Protein 5CO4 (pdb70)

Secondary structure (DSSP, 8-state):
-----EEEEES---HHHHHHHHHHHHHHT--EEEESSPSS-TT-HHHHHHTTT-GGG--EEEESSHHHHHHTS-TT--EEEE-TT-SEEGGG----TT-EEEE--TTT-S-HHHHHHS-EEE----SS-S---HHHHHHHHHHHHHHHHT--/---HHHHHTS-S---EEEEES---HHHHHHHHHHHHHHT--EEEESPPSS-TT-GGGS-TT---GGG--EEEES-HHHHHHHSPTT--EEEE-TT-SEEGGG----TT-EEEE--TTT-S-HHHHHHS-EEE----SS-S---HHHHHHHHHHHHHHHHH-

Solvent-accessible surface area: 14517 Å² total; per-residue (Å²): 159,116,137,171,110,84,60,126,160,62,49,119,60,56,0,26,0,0,1,18,29,0,58,74,18,82,11,0,1,31,0,0,23,1,0,0,0,10,34,6,0,0,9,0,0,87,90,28,52,27,141,75,97,18,105,122,7,123,44,112,91,31,95,8,52,104,77,15,61,61,91,76,26,116,43,31,56,37,1,32,145,68,36,81,244,84,36,67,6,19,0,16,19,30,176,14,99,35,16,0,19,99,14,74,15,146,69,30,4,14,0,0,4,10,4,52,87,127,29,8,33,117,129,8,16,89,154,30,76,21,6,66,13,29,22,85,15,84,11,142,41,12,13,12,1,1,15,0,0,5,0,0,2,8,0,35,56,45,35,88,93,93,136,45,79,0,20,0,0,0,22,53,0,51,78,20,80,9,0,0,23,0,0,10,1,0,1,0,7,41,4,0,0,6,0,0,87,91,28,53,24,136,63,92,18,106,133,6,143,63,16,0,80,81,2,45,110,95,18,66,61,87,78,16,114,44,35,67,38,1,35,154,58,32,76,242,80,35,85,7,17,0,15,18,38,160,14,156,32,28,0,36,120,10,145,11,152,100,26,4,12,0,0,4,11,8,50,83,198,31,10,41,104,135,10,24,91,150,27,83,21,7,64,13,21,23,91,13,89,8,72,35,17,11,15,4,1,16,0,0,4,0,0,2,8,0,28,35,38,45,55,70,138

Radius of gyration: 18.96 Å; Cα contacts (8 Å, |Δi|>4): 633; chains: 2; bounding box: 45×45×56 Å

Organism: Thermus thermophilus (strain ATCC BAA-163 / DSM 7039 / HB27) (NCBI:txid262724)

Sequence (313 aa):
HHHHLEVLFQGPHMLHLVLYQPEIPQNAGNVARTAAALGWPLHLIRPLGFLLSSPKLKRAGLDYWPHVDLRLHDSFAAFLEALPRGARVFAFSARGEASLYEARFREGDYLLFGPESRGLPEEVLARFPTLKIPMPGPVRSLNLAVAVGVAAYEAYRQLTGGPHMLHLVLYQPEIPQNAGNVARTAAALGWPLHLIRPLGFLLSSPKLKRAGLDYWPHVDLRLHDSFAAFLEALPRGARVFAFSARGEASLYEARFREGDYLLFGPESRGLPEEVLARFPTLKIPMPGPVRSLNLAVAVGVAAYEAYRQLTGR

Foldseek 3Di:
DDDPVVVVPDDDFEEEEEEEQAADLLLVLLQLQLCL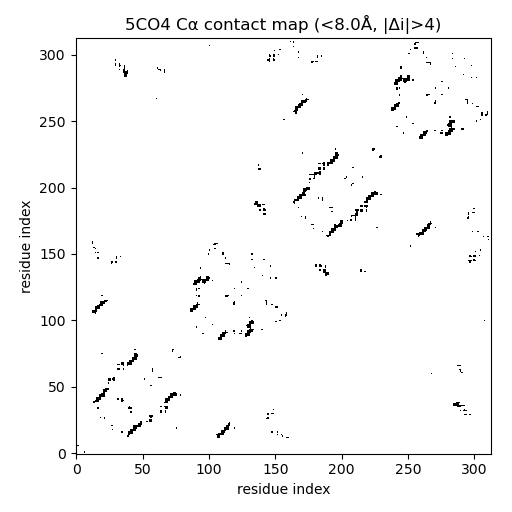VVLYAYEYADPHNDDPPDPNNADVVDDRVVSHNYHYHDHPVRVVVPDDPPAAEEFEAQPADEALLVDQDGGHHYYYWYYPPPIDDPVVRVVHHYHHHDDPDPDRDDRNSVVSNVNRVSNVVNVVD/DLFEEEEEEEQAADLLLQLLLQLLCLVSLYAYEYEDDHNDDPPDPSNDVSVPPRNVSHNYHYAPHPVRVVVVAPVPEAEEFEDQPADEELLVDQDDGHHYYYWYYPPPIDDPVVPVPHHYYYHDDPDDDSDDDNNVVSNVSVVSNVCNVVVD

CATH classification: 3.40.1280.10

Structure (mmCIF, N/CA/C/O backbone):
data_5CO4
#
_entry.id   5CO4
#
_cell.length_a   95.296
_cell.length_b   95.296
_cell.length_c   61.599
_cell.angle_alpha   90.00
_cell.angle_beta   90.00
_cell.angle_gamma   120.00
#
_symmetry.space_group_name_H-M   'P 62'
#
loop_
_entity.id
_entity.type
_entity.pdbx_description
1 polymer "Putative tRNA (cytidine(34)-2'-O)-methyltransferase"
2 non-polymer "5'-DEOXY-5'-METHYLTHIOADENOSINE"
3 non-polymer GLYCEROL
4 water water
#
loop_
_atom_site.group_PDB
_atom_site.id
_atom_site.type_symbol
_atom_site.label_atom_id
_atom_site.label_alt_id
_atom_site.label_comp_id
_atom_site.label_asym_id
_atom_site.label_entity_id
_atom_site.label_seq_id
_atom_site.pdbx_PDB_ins_code
_atom_site.Cartn_x
_atom_site.Cartn_y
_atom_site.Cartn_z
_atom_site.occupancy
_atom_site.B_iso_or_equiv
_atom_site.auth_seq_id
_atom_site.auth_comp_id
_atom_site.auth_asym_id
_atom_site.auth_atom_id
_atom_site.pdbx_PDB_model_num
ATOM 1 N N . HIS A 1 17 ? 32.592 4.337 -31.704 1.00 44.98 -12 HIS B N 1
ATOM 2 C CA . HIS A 1 17 ? 33.932 4.809 -31.376 1.00 46.54 -12 HIS B CA 1
ATOM 3 C C . HIS A 1 17 ? 34.668 5.283 -32.625 1.00 45.62 -12 HIS B C 1
ATOM 4 O O . HIS A 1 17 ? 34.538 4.692 -33.700 1.00 47.04 -12 HIS B O 1
ATOM 6 N N . HIS A 1 18 ? 35.436 6.361 -32.475 1.00 46.44 -11 HIS B N 1
ATOM 7 C CA . HIS A 1 18 ? 36.215 6.922 -33.575 1.00 42.30 -11 HIS B CA 1
ATOM 8 C C . HIS A 1 18 ? 37.509 6.151 -33.795 1.00 33.98 -11 HIS B C 1
ATOM 9 O O . HIS A 1 18 ? 38.029 5.508 -32.874 1.00 34.75 -11 HIS B O 1
ATOM 16 N N . HIS A 1 19 ? 38.027 6.234 -35.016 1.00 31.03 -10 HIS B N 1
ATOM 17 C CA . HIS A 1 19 ? 39.329 5.673 -35.354 1.00 31.12 -10 HIS B CA 1
ATOM 18 C C . HIS A 1 19 ? 40.414 6.345 -34.527 1.00 27.42 -10 HIS B C 1
ATOM 19 O O . HIS A 1 19 ? 40.259 7.502 -34.139 1.00 27.15 -10 HIS B O 1
ATOM 26 N N . HIS A 1 20 ? 41.505 5.625 -34.271 1.00 26.79 -9 HIS B N 1
ATOM 27 C CA . HIS A 1 20 ? 42.552 6.112 -33.377 1.00 21.58 -9 HIS B CA 1
ATOM 28 C C . HIS A 1 20 ? 43.148 7.422 -33.882 1.00 21.85 -9 HIS B C 1
ATOM 29 O O . HIS A 1 20 ? 43.381 8.336 -33.104 1.00 20.77 -9 HIS B O 1
ATOM 36 N N . LEU A 1 21 ? 43.396 7.516 -35.180 1.00 21.03 -8 LEU B N 1
ATOM 37 C CA . LEU A 1 21 ? 43.986 8.738 -35.724 1.00 22.22 -8 LEU B CA 1
ATOM 38 C C . LEU A 1 21 ? 43.001 9.914 -35.688 1.00 22.64 -8 LEU B C 1
ATOM 39 O O . LEU A 1 21 ? 43.407 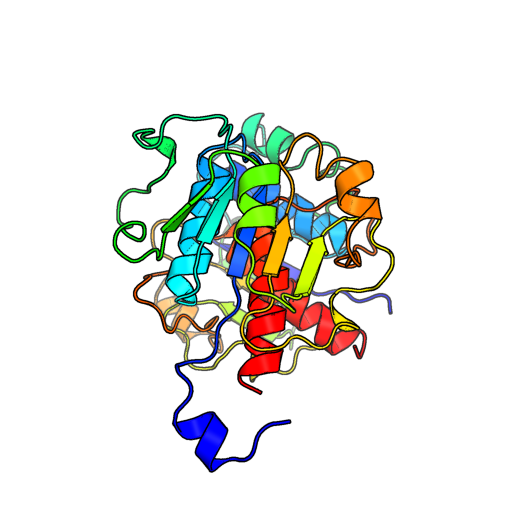11.067 -35.586 1.00 23.50 -8 LEU B O 1
ATOM 44 N N . GLU A 1 22 ? 41.706 9.628 -35.781 1.00 23.16 -7 GLU B N 1
ATOM 45 C CA . GLU A 1 22 ? 40.692 10.674 -35.645 1.00 25.26 -7 GLU B CA 1
ATOM 46 C C . GLU A 1 22 ? 40.670 11.221 -34.220 1.00 25.34 -7 GLU B C 1
ATOM 47 O O . GLU A 1 22 ? 40.585 12.437 -34.002 1.00 26.47 -7 GLU B O 1
ATOM 53 N N . VAL A 1 23 ? 40.743 10.316 -33.251 1.00 20.62 -6 VAL B N 1
ATOM 54 C CA . VAL A 1 23 ? 40.820 10.697 -31.846 1.00 20.75 -6 VAL B CA 1
ATOM 55 C C . VAL A 1 23 ? 42.041 11.572 -31.579 1.00 22.08 -6 VAL B C 1
ATOM 56 O O . VAL A 1 23 ? 41.970 12.562 -30.834 1.00 23.23 -6 VAL B O 1
ATOM 60 N N . LEU A 1 24 ? 43.159 11.206 -32.196 1.00 19.97 -5 LEU B N 1
ATOM 61 C CA . LEU A 1 24 ? 44.402 11.946 -32.026 1.00 19.45 -5 LEU B CA 1
ATOM 62 C C . LEU A 1 24 ? 44.234 13.419 -32.389 1.00 23.89 -5 LEU B C 1
ATOM 63 O O . LEU A 1 24 ? 44.739 14.293 -31.681 1.00 21.83 -5 LEU B O 1
ATOM 68 N N . PHE A 1 25 ? 43.512 13.692 -33.474 1.00 20.46 -4 PHE B N 1
ATOM 69 C CA . PHE A 1 25 ? 43.359 15.055 -33.984 1.00 24.31 -4 PHE B CA 1
ATOM 70 C C . PHE A 1 25 ? 42.178 15.777 -33.336 1.00 27.63 -4 PHE B C 1
ATOM 71 O O . PHE A 1 25 ? 41.863 16.916 -33.690 1.00 29.74 -4 PHE B O 1
ATOM 79 N N . GLN A 1 26 ? 41.522 15.104 -32.397 1.00 23.93 -3 GLN B N 1
ATOM 80 C CA . GLN A 1 26 ? 40.517 15.734 -31.557 1.00 30.36 -3 GLN B CA 1
ATOM 81 C C . GLN A 1 26 ? 41.265 16.353 -30.379 1.00 33.20 -3 GLN B C 1
ATOM 82 O O . GLN A 1 26 ? 42.408 15.981 -30.107 1.00 35.50 -3 GLN B O 1
ATOM 88 N N . GLY A 1 27 ? 40.649 17.289 -29.673 1.00 38.67 -2 GLY B N 1
ATOM 89 C CA . GLY A 1 27 ? 41.377 17.966 -28.614 1.00 36.70 -2 GLY B CA 1
ATOM 90 C C . GLY A 1 27 ? 41.567 17.122 -27.375 1.00 38.83 -2 GLY B C 1
ATOM 91 O O . GLY A 1 27 ? 41.263 15.920 -27.384 1.00 32.75 -2 GLY B O 1
ATOM 92 N N . PRO A 1 28 ? 42.052 17.751 -26.288 1.00 40.80 -1 PRO B N 1
ATOM 93 C CA . PRO A 1 28 ? 41.972 17.009 -25.037 1.00 39.53 -1 PRO B CA 1
ATOM 94 C C . PRO A 1 28 ? 40.503 16.769 -24.818 1.00 38.27 -1 PRO B C 1
ATOM 95 O O . PRO A 1 28 ? 39.673 17.584 -25.232 1.00 40.53 -1 PRO B O 1
ATOM 99 N N . HIS A 1 29 ? 40.168 15.641 -24.234 1.00 39.30 0 HIS B N 1
ATOM 100 C CA . HIS A 1 29 ? 38.784 15.260 -24.250 1.00 41.07 0 HIS B CA 1
ATOM 101 C C . HIS A 1 29 ? 38.049 15.795 -23.008 1.00 35.03 0 HIS B C 1
ATOM 102 O O . HIS A 1 29 ? 38.618 15.911 -21.925 1.00 38.61 0 HIS B O 1
ATOM 109 N N . MET A 1 30 ? 36.792 16.178 -23.207 1.00 34.70 1 MET B N 1
ATOM 110 C CA . MET A 1 30 ? 36.172 17.234 -22.410 1.00 27.00 1 MET B CA 1
ATOM 111 C C . MET A 1 30 ? 34.652 17.128 -22.420 1.00 26.39 1 MET B C 1
ATOM 112 O O . MET A 1 30 ? 34.077 16.699 -23.418 1.00 26.04 1 MET B O 1
ATOM 117 N N . LEU A 1 31 ? 34.020 17.467 -21.291 1.00 19.88 2 LEU B N 1
ATOM 118 C CA . LEU A 1 31 ? 32.569 17.596 -21.188 1.00 20.48 2 LEU B CA 1
ATOM 119 C C . LEU A 1 31 ? 32.239 19.008 -20.732 1.00 16.46 2 LEU B C 1
ATOM 120 O O . LEU A 1 31 ? 33.102 19.713 -20.226 1.00 18.64 2 LEU B O 1
ATOM 125 N N . HIS A 1 32 ? 30.990 19.403 -20.931 1.00 19.55 3 HIS B N 1
ATOM 126 C CA . HIS A 1 32 ? 30.514 20.715 -20.512 1.00 19.78 3 HIS B CA 1
ATOM 127 C C . HIS A 1 32 ? 29.789 20.618 -19.185 1.00 14.85 3 HIS B C 1
ATOM 128 O O . HIS A 1 32 ? 28.887 19.792 -19.030 1.00 17.28 3 HIS B O 1
ATOM 135 N N . LEU A 1 33 ? 30.165 21.476 -18.241 1.00 15.24 4 LEU B N 1
ATOM 136 C CA . LEU A 1 33 ? 29.483 21.546 -16.947 1.00 15.24 4 LEU B CA 1
ATOM 137 C C . LEU A 1 33 ? 28.553 22.749 -16.945 1.00 17.60 4 LEU B C 1
ATOM 138 O O . LEU A 1 33 ? 28.997 23.861 -17.206 1.00 19.61 4 LEU B O 1
ATOM 143 N N . VAL A 1 34 ? 27.283 22.516 -16.655 1.00 14.79 5 VAL B N 1
ATOM 144 C CA . VAL A 1 34 ? 26.265 23.569 -16.759 1.00 15.04 5 VAL B CA 1
ATOM 145 C C . VAL A 1 34 ? 25.475 23.770 -15.474 1.00 15.83 5 VAL B C 1
ATOM 146 O O . VAL A 1 34 ? 24.813 22.850 -14.961 1.00 15.08 5 VAL B O 1
ATOM 150 N N . LEU A 1 35 ? 25.541 24.989 -14.944 1.00 16.88 6 LEU B N 1
ATOM 151 C CA . LEU A 1 35 ? 24.728 25.356 -13.800 1.00 16.48 6 LEU B CA 1
ATOM 152 C C . LEU A 1 35 ? 23.510 26.152 -14.238 1.00 17.41 6 LEU B C 1
ATOM 153 O O . LEU A 1 35 ? 23.634 27.243 -14.802 1.00 17.69 6 LEU B O 1
ATOM 158 N N . TYR A 1 36 ? 22.344 25.597 -13.945 1.00 15.82 7 TYR B N 1
ATOM 159 C CA . TYR A 1 36 ? 21.061 26.262 -14.169 1.00 18.43 7 TYR B CA 1
ATOM 160 C C . TYR A 1 36 ? 20.743 27.178 -12.993 1.00 17.80 7 TYR B C 1
ATOM 161 O O . TYR A 1 36 ? 20.464 26.699 -11.900 1.00 18.49 7 TYR B O 1
ATOM 170 N N . GLN A 1 37 ? 20.782 28.486 -13.239 1.00 19.53 8 GLN B N 1
ATOM 171 C CA . GLN A 1 37 ? 20.394 29.518 -12.267 1.00 18.25 8 GLN B CA 1
ATOM 172 C C . GLN A 1 37 ? 20.993 29.333 -10.880 1.00 17.92 8 GLN B C 1
ATOM 173 O O . GLN A 1 37 ? 20.251 29.335 -9.892 1.00 18.99 8 GLN B O 1
ATOM 179 N N . PRO A 1 38 ? 22.330 29.185 -10.794 1.00 17.22 9 PRO B N 1
ATOM 180 C CA . PRO A 1 38 ? 22.908 29.051 -9.447 1.00 16.77 9 PRO B CA 1
ATOM 181 C C . PRO A 1 38 ? 22.613 30.265 -8.569 1.00 18.97 9 PRO B C 1
ATOM 182 O O . PRO A 1 38 ? 22.641 31.399 -9.067 1.00 18.04 9 PRO B O 1
ATOM 186 N N . GLU A 1 39 ? 22.342 30.025 -7.286 1.00 20.20 10 GLU B N 1
ATOM 187 C CA . GLU A 1 39 ? 21.931 31.089 -6.366 1.00 21.90 10 GLU B CA 1
ATOM 188 C C . GLU A 1 39 ? 23.026 31.529 -5.410 1.00 22.74 10 GLU B C 1
ATOM 189 O O . GLU A 1 39 ? 23.105 32.710 -5.049 1.00 20.83 10 GLU B O 1
ATOM 195 N N . ILE A 1 40 ? 23.860 30.584 -4.989 1.00 18.14 11 ILE B N 1
ATOM 196 C CA . ILE A 1 40 ? 24.845 30.850 -3.944 1.00 18.95 11 ILE B CA 1
ATOM 197 C C . ILE A 1 40 ? 26.235 30.996 -4.552 1.00 19.88 11 ILE B C 1
ATOM 198 O O . ILE A 1 40 ? 26.710 30.073 -5.214 1.00 18.07 11 ILE B O 1
ATOM 203 N N . PRO A 1 41 ? 26.887 32.161 -4.358 1.00 18.17 12 PRO B N 1
ATOM 204 C CA . PRO A 1 41 ? 28.184 32.365 -5.014 1.00 18.68 12 PRO B CA 1
ATOM 205 C C . PRO A 1 41 ? 29.240 31.329 -4.614 1.00 20.02 12 PRO B C 1
ATOM 206 O O . PRO A 1 41 ? 29.970 30.865 -5.492 1.00 18.66 12 PRO B O 1
ATOM 210 N N . GLN A 1 42 ? 29.299 30.937 -3.343 1.00 20.40 13 GLN B N 1
ATOM 211 C CA . GLN A 1 42 ? 30.283 29.933 -2.940 1.00 19.67 13 GLN B CA 1
ATOM 212 C C . GLN A 1 42 ? 30.097 28.619 -3.698 1.00 17.58 13 GLN B C 1
ATOM 213 O O . GLN A 1 42 ? 31.082 27.941 -4.007 1.00 20.87 13 GLN B O 1
ATOM 219 N N . ASN A 1 43 ? 28.852 28.256 -3.998 1.00 18.84 14 ASN B N 1
ATOM 220 C CA . ASN A 1 43 ? 28.618 27.047 -4.795 1.00 18.82 14 ASN B CA 1
ATOM 221 C C . ASN A 1 43 ? 29.173 27.207 -6.212 1.00 19.84 14 ASN B C 1
ATOM 222 O O . ASN A 1 43 ? 29.871 26.337 -6.709 1.00 18.50 14 ASN B O 1
ATOM 227 N N . ALA A 1 44 ? 28.859 28.320 -6.864 1.00 18.64 15 ALA B N 1
ATOM 228 C CA . ALA A 1 44 ? 29.370 28.558 -8.208 1.00 18.12 15 ALA B CA 1
ATOM 229 C C . ALA A 1 44 ? 30.895 28.585 -8.223 1.00 17.13 15 ALA B C 1
ATOM 230 O O . ALA A 1 44 ? 31.524 28.029 -9.121 1.00 16.20 15 ALA B O 1
ATOM 232 N N . GLY A 1 45 ? 31.499 29.217 -7.222 1.00 16.25 16 GLY B N 1
ATOM 233 C CA . GLY A 1 45 ? 32.948 29.259 -7.145 1.00 19.29 16 GLY B CA 1
ATOM 234 C C . GLY A 1 45 ? 33.543 27.867 -6.973 1.00 16.79 16 GLY B C 1
ATOM 235 O O . GLY A 1 45 ? 34.539 27.522 -7.609 1.00 16.40 16 GLY B O 1
ATOM 236 N N . ASN A 1 46 ? 32.930 27.062 -6.111 1.00 15.96 17 ASN B N 1
ATOM 237 C CA . ASN A 1 46 ? 33.433 25.711 -5.891 1.00 15.73 17 ASN B CA 1
ATOM 238 C C . ASN A 1 46 ? 33.215 24.820 -7.107 1.00 18.91 17 ASN B C 1
ATOM 239 O O . ASN A 1 46 ? 33.939 23.846 -7.297 1.00 17.52 17 ASN B O 1
ATOM 244 N N . VAL A 1 47 ? 32.241 25.165 -7.951 1.00 14.32 18 VAL B N 1
ATOM 245 C CA . VAL A 1 47 ? 32.088 24.466 -9.220 1.00 14.76 18 VAL B CA 1
ATOM 246 C C . VAL A 1 47 ? 33.129 24.955 -10.229 1.00 16.19 18 VAL B C 1
ATOM 247 O O . VAL A 1 47 ? 33.742 24.155 -10.933 1.00 14.75 18 VAL B O 1
ATOM 251 N N . ALA A 1 48 ? 33.332 26.267 -10.302 1.00 15.04 19 ALA B N 1
ATOM 252 C CA . ALA A 1 48 ? 34.344 26.829 -11.191 1.00 16.77 19 ALA B CA 1
ATOM 253 C C . ALA A 1 48 ? 35.724 26.258 -10.921 1.00 15.48 19 ALA B C 1
ATOM 254 O O . ALA A 1 48 ? 36.495 26.017 -11.837 1.00 16.73 19 ALA B O 1
ATOM 256 N N . ARG A 1 49 ? 36.022 26.040 -9.645 1.00 17.14 20 ARG B N 1
ATOM 257 C CA . ARG A 1 49 ? 37.296 25.481 -9.240 1.00 15.87 20 ARG B CA 1
ATOM 258 C C . ARG A 1 49 ? 37.483 24.104 -9.870 1.00 15.81 20 ARG B C 1
ATOM 259 O O . ARG A 1 49 ? 38.567 23.772 -10.341 1.00 16.77 20 ARG B O 1
ATOM 267 N N . THR A 1 50 ? 36.410 23.317 -9.877 1.00 14.59 21 THR B N 1
ATOM 268 C CA . THR A 1 50 ? 36.421 21.987 -10.479 1.00 14.82 21 THR B CA 1
ATOM 269 C C . THR A 1 50 ? 36.547 22.067 -11.988 1.00 16.88 21 THR B C 1
ATOM 270 O O . THR A 1 50 ? 37.334 21.337 -12.593 1.00 16.53 21 THR B O 1
ATOM 274 N N . ALA A 1 51 ? 35.802 22.988 -12.593 1.00 14.83 22 ALA B N 1
ATOM 275 C CA . ALA A 1 51 ? 35.862 23.146 -14.052 1.00 15.49 22 ALA B CA 1
ATOM 276 C C . ALA A 1 51 ? 37.281 23.490 -14.503 1.00 17.90 22 ALA B C 1
ATOM 277 O O . ALA A 1 51 ? 37.797 22.904 -15.461 1.00 17.68 22 ALA B O 1
ATOM 279 N N . ALA A 1 52 ? 37.919 24.421 -13.802 1.00 17.11 23 ALA B N 1
ATOM 280 C CA . ALA A 1 52 ? 39.256 24.847 -14.173 1.00 22.12 23 ALA B CA 1
ATOM 281 C C . ALA A 1 52 ? 40.275 23.743 -13.888 1.00 19.79 23 ALA B C 1
ATOM 282 O O . ALA A 1 52 ? 41.272 23.620 -14.598 1.00 22.86 23 ALA B O 1
ATOM 284 N N . ALA A 1 53 ? 40.008 22.930 -12.866 1.00 17.95 24 ALA B N 1
ATOM 285 C CA . ALA A 1 53 ? 40.863 21.781 -12.556 1.00 17.91 24 ALA B CA 1
ATOM 286 C C . ALA A 1 53 ? 40.863 20.752 -13.685 1.00 17.24 24 ALA B C 1
ATOM 287 O O . ALA A 1 53 ? 41.888 20.135 -13.965 1.00 20.08 24 ALA B O 1
ATOM 289 N N . LEU A 1 54 ? 39.710 20.557 -14.312 1.00 17.75 25 LEU B N 1
ATOM 290 C CA . LEU A 1 54 ? 39.589 19.583 -15.389 1.00 15.43 25 LEU B CA 1
ATOM 291 C C . LEU A 1 54 ? 39.929 20.203 -16.737 1.00 19.87 25 LEU B C 1
ATOM 292 O O . LEU A 1 54 ? 40.242 19.483 -17.689 1.00 20.36 25 LEU B O 1
ATOM 297 N N . GLY A 1 55 ? 39.894 21.532 -16.798 1.00 18.97 26 GLY B N 1
ATOM 298 C CA . GLY A 1 55 ? 40.008 22.246 -18.058 1.00 21.63 26 GLY B CA 1
ATOM 299 C C . GLY A 1 55 ? 38.752 22.162 -18.911 1.00 22.08 26 GLY B C 1
ATOM 300 O O . GLY A 1 55 ? 38.836 22.159 -20.151 1.00 24.05 26 GLY B O 1
ATOM 301 N N . TRP A 1 56 ? 37.587 22.094 -18.271 1.00 17.24 27 TRP B N 1
ATOM 302 C CA . TRP A 1 56 ? 36.327 21.923 -18.979 1.00 16.12 27 TRP B CA 1
ATOM 303 C C . TRP A 1 56 ? 35.483 23.195 -18.953 1.00 17.85 27 TRP B C 1
ATOM 304 O O . TRP A 1 56 ? 35.521 23.954 -17.982 1.00 18.54 27 TRP B O 1
ATOM 315 N N . PRO A 1 57 ? 34.686 23.417 -20.009 1.00 19.68 28 PRO B N 1
ATOM 316 C CA . PRO A 1 57 ? 33.839 24.614 -20.047 1.00 18.38 28 PRO B CA 1
ATOM 317 C C . PRO A 1 57 ? 32.831 24.652 -18.902 1.00 18.94 28 PRO B C 1
ATOM 318 O O . PRO A 1 57 ? 32.239 23.614 -18.570 1.00 18.33 28 PRO B O 1
ATOM 322 N N . LEU A 1 58 ? 32.674 25.825 -18.290 1.00 16.48 29 LEU B N 1
ATOM 323 C CA . LEU A 1 58 ? 31.606 26.056 -17.328 1.00 16.33 29 LEU B CA 1
ATOM 324 C C . LEU A 1 58 ? 30.563 26.994 -17.899 1.00 17.06 29 LEU B C 1
ATOM 325 O O . LEU A 1 58 ? 30.866 28.150 -18.192 1.00 20.15 29 LEU B O 1
ATOM 330 N N . HIS A 1 59 ? 29.341 26.484 -18.033 1.00 16.62 30 HIS B N 1
ATOM 331 C CA . HIS A 1 59 ? 28.202 27.265 -18.508 1.00 19.42 30 HIS B CA 1
ATOM 332 C C . HIS A 1 59 ? 27.357 27.741 -17.327 1.00 19.97 30 HIS B C 1
ATOM 333 O O . HIS A 1 59 ? 26.879 26.923 -16.534 1.00 18.99 30 HIS B O 1
ATOM 340 N N . LEU A 1 60 ? 27.167 29.054 -17.201 1.00 16.69 31 LEU B N 1
ATOM 341 C CA . LEU A 1 60 ? 26.246 29.573 -16.195 1.00 17.95 31 LEU B CA 1
ATOM 342 C C . LEU A 1 60 ? 25.010 30.103 -16.891 1.00 20.93 31 LEU B C 1
ATOM 343 O O . LEU A 1 60 ? 25.108 30.947 -17.789 1.00 19.15 31 LEU B O 1
ATOM 348 N N . ILE A 1 61 ? 23.858 29.589 -16.497 1.00 17.66 32 ILE B N 1
ATOM 349 C CA . ILE A 1 61 ? 22.595 30.007 -17.086 1.00 18.05 32 ILE B CA 1
ATOM 350 C C . ILE A 1 61 ? 21.905 31.010 -16.168 1.00 18.93 32 ILE B C 1
ATOM 351 O O . ILE A 1 61 ? 21.498 30.681 -15.037 1.00 19.54 32 ILE B O 1
ATOM 356 N N . ARG A 1 62 ? 21.806 32.246 -16.649 1.00 21.52 33 ARG B N 1
ATOM 357 C CA . ARG A 1 62 ? 21.151 33.313 -15.901 1.00 21.90 33 ARG B CA 1
ATOM 358 C C . ARG A 1 62 ? 19.644 33.060 -15.824 1.00 20.86 33 ARG B C 1
ATOM 359 O O . ARG A 1 62 ? 19.094 32.346 -16.655 1.00 22.62 33 ARG B O 1
ATOM 367 N N . PRO A 1 63 ? 18.959 33.649 -14.827 1.00 20.22 34 PRO B N 1
ATOM 368 C CA . PRO A 1 63 ? 19.465 34.556 -13.791 1.00 20.19 34 PRO B CA 1
ATOM 369 C C . PRO A 1 63 ? 20.356 33.878 -12.742 1.00 19.59 34 PRO B C 1
ATOM 370 O O . PRO A 1 63 ? 20.027 32.782 -12.279 1.00 20.33 34 PRO B O 1
ATOM 374 N N . LEU A 1 64 ? 21.469 34.526 -12.403 1.00 16.73 35 LEU B N 1
ATOM 375 C CA . LEU A 1 64 ? 22.295 34.114 -11.271 1.00 16.31 35 LEU B CA 1
ATOM 376 C C . LEU A 1 64 ? 21.830 34.840 -10.013 1.00 21.13 35 LEU B C 1
ATOM 377 O O . LEU A 1 64 ? 21.293 35.953 -10.092 1.00 22.76 35 LEU B O 1
ATOM 382 N N . GLY A 1 65 ? 22.044 34.225 -8.856 1.00 18.11 36 GLY B N 1
ATOM 383 C CA . GLY A 1 65 ? 21.649 34.840 -7.598 1.00 19.95 36 GLY B CA 1
ATOM 384 C C . GLY A 1 65 ? 22.654 35.824 -7.018 1.00 19.84 36 GLY B C 1
ATOM 385 O O . GLY A 1 65 ? 22.496 36.266 -5.883 1.00 20.45 36 GLY B O 1
ATOM 386 N N . PHE A 1 66 ? 23.676 36.174 -7.792 1.00 17.87 37 PHE B N 1
ATOM 387 C CA . PHE A 1 66 ? 24.783 37.012 -7.336 1.00 15.06 37 PHE B CA 1
ATOM 388 C C . PHE A 1 66 ? 25.382 37.812 -8.500 1.00 16.25 37 PHE B C 1
ATOM 389 O O . PHE A 1 66 ? 25.228 37.437 -9.662 1.00 18.66 37 PHE B O 1
ATOM 397 N N . LEU A 1 67 ? 26.057 38.908 -8.171 1.00 15.59 38 LEU B N 1
ATOM 398 C CA . LEU A 1 67 ? 26.880 39.644 -9.121 1.00 18.58 38 LEU B CA 1
ATOM 399 C C . LEU A 1 67 ? 28.205 38.919 -9.326 1.00 20.03 38 LEU B C 1
ATOM 400 O O . LEU A 1 67 ? 28.741 38.339 -8.382 1.00 17.85 38 LEU B O 1
ATOM 405 N N . LEU A 1 68 ? 28.749 38.959 -10.541 1.00 19.12 39 LEU B N 1
ATOM 406 C CA . LEU A 1 68 ? 29.998 38.254 -10.814 1.00 18.19 39 LEU B CA 1
ATOM 407 C C . LEU A 1 68 ? 31.192 38.910 -10.103 1.00 20.34 39 LEU B C 1
ATOM 408 O O . LEU A 1 68 ? 32.287 38.340 -10.042 1.00 20.86 39 LEU B O 1
ATOM 413 N N . SER A 1 69 ? 30.973 40.099 -9.543 1.00 17.91 40 SER B N 1
ATOM 414 C CA . SER A 1 69 ? 32.002 40.780 -8.763 1.00 20.39 40 SER B CA 1
ATOM 415 C C . SER A 1 69 ? 31.974 40.422 -7.272 1.00 21.46 40 SER B C 1
ATOM 416 O O . SER A 1 69 ? 32.730 40.995 -6.482 1.00 24.85 40 SER B O 1
ATOM 419 N N . SER A 1 70 ? 31.110 39.484 -6.893 1.00 19.60 41 SER B N 1
ATOM 420 C CA . SER A 1 70 ? 30.980 39.084 -5.492 1.00 23.70 41 SER B CA 1
ATOM 421 C C . SER A 1 70 ? 32.297 38.612 -4.913 1.00 22.18 41 SER B C 1
ATOM 422 O O . SER A 1 70 ? 32.953 37.740 -5.484 1.00 22.06 41 SER B O 1
ATOM 425 N N . PRO A 1 71 ? 32.673 39.172 -3.753 1.00 27.91 42 PRO B N 1
ATOM 426 C CA . PRO A 1 71 ? 33.863 38.726 -3.029 1.00 31.07 42 PRO B CA 1
ATOM 427 C C . PRO A 1 71 ? 33.769 37.255 -2.646 1.00 29.89 42 PRO B C 1
ATOM 428 O O . PRO A 1 71 ? 34.801 36.671 -2.348 1.00 35.65 42 PRO B O 1
ATOM 432 N N . LYS A 1 72 ? 32.575 36.669 -2.657 1.00 26.68 43 LYS B N 1
ATOM 433 C CA . LYS A 1 72 ? 32.391 35.281 -2.230 1.00 25.40 43 LYS B CA 1
ATOM 434 C C . LYS A 1 72 ? 32.727 34.234 -3.296 1.00 27.84 43 LYS B C 1
ATOM 435 O O . LYS A 1 72 ? 32.580 33.037 -3.046 1.00 25.79 43 LYS B O 1
ATOM 441 N N . LEU A 1 73 ? 33.179 34.674 -4.473 1.00 22.03 44 LEU B N 1
ATOM 442 C CA . LEU A 1 73 ? 33.410 33.762 -5.602 1.00 26.79 44 LEU B CA 1
ATOM 443 C C . LEU A 1 73 ? 34.833 33.208 -5.665 1.00 28.53 44 LEU B C 1
ATOM 444 O O . LEU A 1 73 ? 35.099 32.178 -6.311 1.00 30.08 44 LEU B O 1
ATOM 449 N N . LYS A 1 74 ? 35.731 33.913 -4.990 1.00 27.98 45 LYS B N 1
ATOM 450 C CA . LYS A 1 74 ? 37.152 33.587 -4.932 1.00 36.18 45 LYS B CA 1
ATOM 451 C C . LYS A 1 74 ? 37.534 33.027 -3.568 1.00 37.39 45 LYS B C 1
ATOM 452 O O . LYS A 1 74 ? 36.677 32.856 -2.701 1.00 38.63 45 LYS B O 1
ATOM 458 N N . ARG A 1 75 ? 38.828 32.787 -3.370 1.00 35.75 46 ARG B N 1
ATOM 459 C CA . ARG A 1 75 ? 39.377 32.517 -2.043 1.00 35.89 46 ARG B CA 1
ATOM 460 C C . ARG A 1 75 ? 40.812 33.039 -1.971 1.00 36.68 46 ARG B C 1
ATOM 461 O O . ARG A 1 75 ? 41.550 32.969 -2.950 1.00 34.08 46 ARG B O 1
ATOM 463 N N . ALA A 1 76 ? 41.190 33.585 -0.820 1.00 36.51 47 ALA B N 1
ATOM 464 C CA . ALA A 1 76 ? 42.564 34.014 -0.588 1.00 36.19 47 ALA B CA 1
ATOM 465 C C . ALA A 1 76 ? 43.517 32.859 -0.855 1.00 31.51 47 ALA B C 1
ATOM 466 O O . ALA A 1 76 ? 43.260 31.733 -0.433 1.00 29.31 47 ALA B O 1
ATOM 468 N N . GLY A 1 77 ? 44.598 33.137 -1.580 1.00 31.07 48 GLY B N 1
ATOM 469 C CA . GLY A 1 77 ? 45.564 32.108 -1.916 1.00 34.93 48 GLY B CA 1
ATOM 470 C C . GLY A 1 77 ? 45.140 31.293 -3.120 1.00 36.42 48 GLY B C 1
ATOM 471 O O . GLY A 1 77 ? 45.897 30.468 -3.631 1.00 41.00 48 GLY B O 1
ATOM 472 N N . LEU A 1 78 ? 43.914 31.522 -3.570 1.00 34.10 49 LEU B N 1
ATOM 473 C CA . LEU A 1 78 ? 43.418 30.842 -4.751 1.00 37.97 49 LEU B CA 1
ATOM 474 C C . LEU A 1 78 ? 43.270 31.773 -5.927 1.00 35.73 49 LEU B C 1
ATOM 475 O O . LEU A 1 78 ? 42.889 32.934 -5.764 1.00 38.25 49 LEU B O 1
ATOM 480 N N . ASP A 1 79 ? 43.573 31.268 -7.117 1.00 35.16 50 ASP B N 1
ATOM 481 C CA . ASP A 1 79 ? 43.089 31.925 -8.309 1.00 38.77 50 ASP B CA 1
ATOM 482 C C . ASP A 1 79 ? 42.768 30.860 -9.362 1.00 36.06 50 ASP B C 1
ATOM 483 O O . ASP A 1 79 ? 43.624 30.082 -9.798 1.00 45.99 50 ASP B O 1
ATOM 488 N N . TYR A 1 80 ? 41.494 30.781 -9.717 1.00 27.78 51 TYR B N 1
ATOM 489 C CA . TYR A 1 80 ? 41.073 29.787 -10.689 1.00 25.92 51 TYR B CA 1
ATOM 490 C C . TYR A 1 80 ? 40.204 30.390 -11.780 1.00 23.62 51 TYR B C 1
ATOM 491 O O . TYR A 1 80 ? 40.186 29.896 -12.902 1.00 24.57 51 TYR B O 1
ATOM 500 N N . TRP A 1 81 ? 39.487 31.462 -11.457 1.00 22.67 52 TRP B N 1
ATOM 501 C CA . TRP A 1 81 ? 38.592 32.060 -12.440 1.00 22.72 52 TRP B CA 1
ATOM 502 C C . TRP A 1 81 ? 39.278 32.477 -13.750 1.00 20.83 52 TRP B C 1
ATOM 503 O O . TRP A 1 81 ? 38.674 32.335 -14.812 1.00 21.55 52 TRP B O 1
ATOM 514 N N . PRO A 1 82 ? 40.523 32.992 -13.694 1.00 25.33 53 PRO B N 1
ATOM 515 C CA . PRO A 1 82 ? 41.175 33.296 -14.975 1.00 27.60 53 PRO B CA 1
ATOM 516 C C . PRO A 1 82 ? 41.384 32.078 -15.860 1.00 26.80 53 PRO B C 1
ATOM 517 O O . PRO A 1 82 ? 41.602 32.209 -17.067 1.00 29.62 53 PRO B O 1
ATOM 521 N N . HIS A 1 83 ? 41.330 30.899 -15.256 1.00 23.94 54 HIS B N 1
ATOM 522 C CA . HIS A 1 83 ? 41.575 29.670 -15.985 1.00 24.71 54 HIS B CA 1
ATOM 523 C C . HIS A 1 83 ? 40.295 28.907 -16.273 1.00 25.52 54 HIS B C 1
ATOM 524 O O . HIS A 1 83 ? 40.331 27.772 -16.745 1.00 29.47 54 HIS B O 1
ATOM 531 N N . VAL A 1 84 ? 39.162 29.531 -15.981 1.00 24.34 55 VAL B N 1
ATOM 532 C CA . VAL A 1 84 ? 37.880 28.923 -16.278 1.00 23.06 55 VAL B CA 1
ATOM 533 C C . VAL A 1 84 ? 37.428 29.284 -17.689 1.00 25.06 55 VAL B C 1
ATOM 534 O O . VAL A 1 84 ? 37.393 30.465 -18.056 1.00 24.02 55 VAL B O 1
ATOM 538 N N . ASP A 1 85 ? 37.107 28.267 -18.477 1.00 22.35 56 ASP B N 1
ATOM 539 C CA . ASP A 1 85 ? 36.480 28.489 -19.767 1.00 22.89 56 ASP B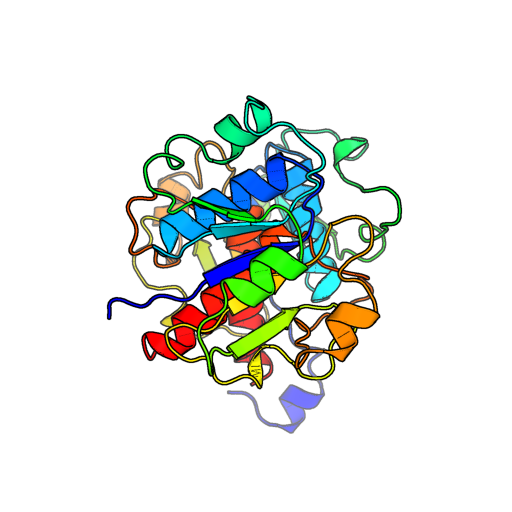 CA 1
ATOM 540 C C . ASP A 1 85 ? 35.012 28.801 -19.506 1.00 24.56 56 ASP B C 1
ATOM 541 O O . ASP A 1 85 ? 34.160 27.912 -19.564 1.00 21.68 56 ASP B O 1
ATOM 546 N N . LEU A 1 86 ? 34.723 30.065 -19.205 1.00 23.77 57 LEU B N 1
ATOM 547 C CA . LEU A 1 86 ? 33.380 30.472 -18.799 1.00 22.62 57 LEU B CA 1
ATOM 548 C C . LEU A 1 86 ? 32.454 30.795 -19.975 1.00 24.13 57 LEU B C 1
ATOM 549 O O . LEU A 1 86 ? 32.813 31.556 -20.876 1.00 27.61 57 LEU B O 1
ATOM 554 N N . ARG A 1 87 ? 31.262 30.211 -19.951 1.00 20.19 58 ARG B N 1
ATOM 555 C CA . ARG A 1 87 ? 30.224 30.477 -20.938 1.00 23.75 58 ARG B CA 1
ATOM 556 C C . ARG A 1 87 ? 29.012 31.038 -20.221 1.00 25.37 58 ARG B C 1
ATOM 557 O O . ARG A 1 87 ? 28.515 30.436 -19.265 1.00 27.16 58 ARG B O 1
ATOM 565 N N . LEU A 1 88 ? 28.519 32.183 -20.675 1.00 20.36 59 LEU B N 1
ATOM 566 C CA . LEU A 1 88 ? 27.357 32.779 -20.041 1.00 16.93 59 LEU B CA 1
ATOM 567 C C . LEU A 1 88 ? 26.162 32.727 -20.974 1.00 20.80 59 LEU B C 1
ATOM 568 O O . LEU A 1 88 ? 26.286 33.075 -22.147 1.00 25.94 59 LEU B O 1
ATOM 573 N N . HIS A 1 89 ? 25.029 32.277 -20.447 1.00 20.71 60 HIS B N 1
ATOM 574 C CA . HIS A 1 89 ? 23.771 32.218 -21.193 1.00 21.97 60 HIS B CA 1
ATOM 575 C C . HIS A 1 89 ? 22.708 33.073 -20.532 1.00 21.56 60 HIS B C 1
ATOM 576 O O . HIS A 1 89 ? 22.569 33.076 -19.321 1.00 22.21 60 HIS B O 1
ATOM 583 N N . ASP A 1 90 ? 21.941 33.799 -21.341 1.00 20.55 61 ASP B N 1
ATOM 584 C CA . ASP A 1 90 ? 20.956 34.720 -20.792 1.00 21.66 61 ASP B CA 1
ATOM 585 C C . ASP A 1 90 ? 19.706 34.032 -20.257 1.00 21.30 61 ASP B C 1
ATOM 586 O O . ASP A 1 90 ? 18.994 34.594 -19.433 1.00 25.40 61 ASP B O 1
ATOM 591 N N . SER A 1 91 ? 19.443 32.817 -20.723 1.00 20.56 62 SER B N 1
ATOM 592 C CA . SER A 1 91 ? 18.302 32.049 -20.258 1.00 22.59 62 SER B CA 1
ATOM 593 C C . SER A 1 91 ? 18.487 30.586 -20.604 1.00 23.15 62 SER B C 1
ATOM 594 O O . SER A 1 91 ? 19.365 30.230 -21.390 1.00 21.44 62 SER B O 1
ATOM 597 N N . PHE A 1 92 ? 17.640 29.740 -20.036 1.00 23.07 63 PHE B N 1
ATOM 598 C CA . PHE A 1 92 ? 17.663 28.330 -20.375 1.00 24.24 63 PHE B CA 1
ATOM 599 C C . PHE A 1 92 ? 17.297 28.143 -21.844 1.00 23.05 63 PHE B C 1
ATOM 600 O O . PHE A 1 92 ? 17.908 27.340 -22.538 1.00 19.56 63 PHE B O 1
ATOM 608 N N . ALA A 1 93 ? 16.314 28.910 -22.317 1.00 22.05 64 ALA B N 1
ATOM 609 C CA . ALA A 1 93 ? 15.898 28.843 -23.718 1.00 27.27 64 ALA B CA 1
ATOM 610 C C . ALA A 1 93 ? 17.061 29.144 -24.653 1.00 23.27 64 ALA B C 1
ATOM 611 O O . ALA A 1 93 ? 17.278 28.438 -25.644 1.00 22.84 64 ALA B O 1
ATOM 613 N N . ALA A 1 94 ? 17.810 30.194 -24.326 1.00 21.02 65 ALA B N 1
ATOM 614 C CA . ALA A 1 94 ? 18.940 30.597 -25.142 1.00 22.12 65 ALA B CA 1
ATOM 615 C C . ALA A 1 94 ? 20.036 29.542 -25.096 1.00 22.20 65 ALA B C 1
ATOM 616 O O . ALA A 1 94 ? 20.721 29.305 -26.095 1.00 21.80 65 ALA B O 1
ATOM 618 N N . PHE A 1 95 ? 20.213 28.928 -23.925 1.00 22.91 66 PHE B N 1
ATOM 619 C CA . PHE A 1 95 ? 21.171 27.838 -23.793 1.00 23.89 66 PHE B CA 1
ATOM 620 C C . PHE A 1 95 ? 20.803 26.689 -24.746 1.00 19.43 66 PHE B C 1
ATOM 621 O O . PHE A 1 95 ? 21.648 26.240 -25.512 1.00 20.37 66 PHE B O 1
ATOM 629 N N . LEU A 1 96 ? 19.550 26.235 -24.710 1.00 21.06 67 LEU B N 1
ATOM 630 C CA . LEU A 1 96 ? 19.106 25.139 -25.581 1.00 24.10 67 LEU B CA 1
ATOM 631 C C . LEU A 1 96 ? 19.276 25.479 -27.040 1.00 24.02 67 LEU B C 1
ATOM 632 O O . LEU A 1 96 ? 19.733 24.662 -27.841 1.00 24.08 67 LEU B O 1
ATOM 637 N N . GLU A 1 97 ? 18.919 26.710 -27.376 1.00 23.80 68 GLU B N 1
ATOM 638 C CA . GLU A 1 97 ? 19.007 27.173 -28.741 1.00 25.62 68 GLU B CA 1
ATOM 639 C C . GLU A 1 97 ? 20.464 27.197 -29.223 1.00 25.65 68 GLU B C 1
ATOM 640 O O . GLU A 1 97 ? 20.731 27.051 -30.416 1.00 31.42 68 GLU B O 1
ATOM 646 N N . ALA A 1 98 ? 21.402 27.335 -28.289 1.00 22.32 69 ALA B N 1
ATOM 647 C CA . ALA A 1 98 ? 22.815 27.418 -28.619 1.00 23.78 69 ALA B CA 1
ATOM 648 C C . ALA A 1 98 ? 23.507 26.052 -28.720 1.00 26.76 69 ALA B C 1
ATOM 649 O O . ALA A 1 98 ? 24.640 25.977 -29.181 1.00 30.55 69 ALA B O 1
ATOM 651 N N . LEU A 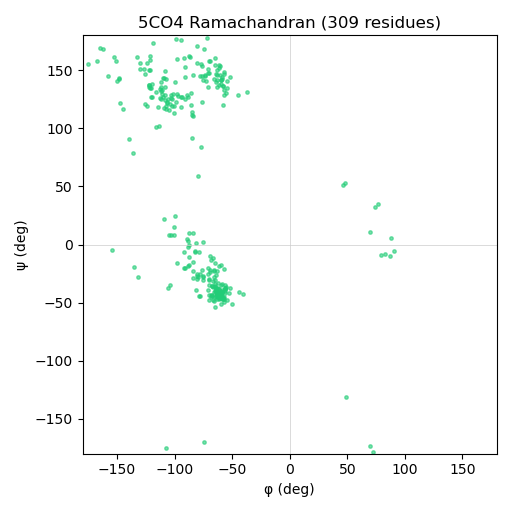1 99 ? 22.839 24.982 -28.298 1.00 26.00 70 LEU B N 1
ATOM 652 C CA . LEU A 1 99 ? 23.424 23.639 -28.357 1.00 26.40 70 LEU B CA 1
ATOM 653 C C . LEU A 1 99 ? 23.686 23.212 -29.805 1.00 29.45 70 LEU B C 1
ATOM 654 O O . LEU A 1 99 ? 22.866 23.489 -30.682 1.00 31.11 70 LEU B O 1
ATOM 659 N N . PRO A 1 100 ? 24.830 22.552 -30.058 1.00 28.00 71 PRO B N 1
ATOM 660 C CA . PRO A 1 100 ? 25.083 21.991 -31.387 1.00 31.18 71 PRO B CA 1
ATOM 661 C C . PRO A 1 100 ? 24.055 20.923 -31.698 1.00 29.98 71 PRO B C 1
ATOM 662 O O . PRO A 1 100 ? 23.562 20.286 -30.771 1.00 29.66 71 PRO B O 1
ATOM 666 N N . ARG A 1 101 ? 23.714 20.736 -32.967 1.00 31.21 72 ARG B N 1
ATOM 667 C CA . ARG A 1 101 ? 22.808 19.660 -33.328 1.00 29.71 72 ARG B CA 1
ATOM 668 C C . ARG A 1 101 ? 23.386 18.325 -32.851 1.00 29.90 72 ARG B C 1
ATOM 669 O O . ARG A 1 101 ? 24.572 18.049 -33.055 1.00 30.46 72 ARG B O 1
ATOM 677 N N . GLY A 1 102 ? 22.558 17.512 -32.204 1.00 27.70 73 GLY B N 1
ATOM 678 C CA . GLY A 1 102 ? 23.004 16.208 -31.744 1.00 31.32 73 GLY B CA 1
ATOM 679 C C . GLY A 1 102 ? 23.634 16.242 -30.360 1.00 29.41 73 GLY B C 1
ATOM 680 O O . GLY A 1 102 ? 24.160 15.235 -29.878 1.00 32.54 73 GLY B O 1
ATOM 681 N N . ALA A 1 103 ? 23.586 17.405 -29.724 1.00 28.60 74 ALA B N 1
ATOM 682 C CA . ALA A 1 103 ? 24.112 17.544 -28.365 1.00 29.01 74 ALA B CA 1
ATOM 683 C C . ALA A 1 103 ? 23.383 16.614 -27.416 1.00 25.04 74 ALA B C 1
ATOM 684 O O . ALA A 1 103 ? 22.153 16.476 -27.471 1.00 28.81 74 ALA B O 1
ATOM 686 N N . ARG A 1 104 ? 24.146 15.981 -26.528 1.00 28.38 75 ARG B N 1
ATOM 687 C CA . ARG A 1 104 ? 23.570 15.124 -25.512 1.00 23.56 75 ARG B CA 1
ATOM 688 C C . ARG A 1 104 ? 23.642 15.842 -24.174 1.00 23.91 75 ARG B C 1
ATOM 689 O O . ARG A 1 104 ? 24.718 16.276 -23.775 1.00 24.34 75 ARG B O 1
ATOM 697 N N . VAL A 1 105 ? 22.499 15.978 -23.516 1.00 22.37 76 VAL B N 1
ATOM 698 C CA . VAL A 1 105 ? 22.430 16.645 -22.224 1.00 25.96 76 VAL B CA 1
ATOM 699 C C . VAL A 1 105 ? 21.883 15.690 -21.168 1.00 26.72 76 VAL B C 1
ATOM 700 O O . VAL A 1 105 ? 20.822 15.092 -21.348 1.00 25.87 76 VAL B O 1
ATOM 704 N N . PHE A 1 106 ? 22.616 15.537 -20.068 1.00 23.45 77 PHE B N 1
ATOM 705 C CA . PHE A 1 106 ? 22.143 14.736 -18.953 1.00 24.19 77 PHE B CA 1
ATOM 706 C C . PHE A 1 106 ? 21.733 15.642 -17.799 1.00 19.67 77 PHE B C 1
ATOM 707 O O . PHE A 1 106 ? 22.538 16.429 -17.317 1.0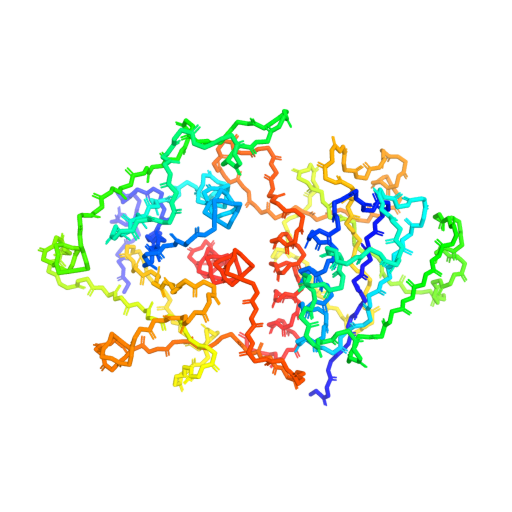0 23.39 77 PHE B O 1
ATOM 715 N N . ALA A 1 107 ? 20.487 15.531 -17.362 1.00 21.71 78 ALA B N 1
ATOM 716 C CA . ALA A 1 107 ? 20.004 16.329 -16.236 1.00 20.75 78 ALA B CA 1
ATOM 717 C C . ALA A 1 107 ? 20.207 15.581 -14.923 1.00 22.06 78 ALA B C 1
ATOM 718 O O . ALA A 1 107 ? 19.732 14.460 -14.770 1.00 23.56 78 ALA B O 1
ATOM 720 N N . PHE A 1 108 ? 20.893 16.203 -13.967 1.00 21.24 79 PHE B N 1
ATOM 721 C CA . PHE A 1 108 ? 21.159 15.520 -12.707 1.00 20.40 79 PHE B CA 1
ATOM 722 C C . PHE A 1 108 ? 20.112 15.832 -11.662 1.00 20.35 79 PHE B C 1
ATOM 723 O O . PHE A 1 108 ? 19.820 16.991 -11.381 1.00 21.26 79 PHE B O 1
ATOM 731 N N . SER A 1 109 ? 19.552 14.770 -11.093 1.00 22.80 80 SER B N 1
ATOM 732 C CA . SER A 1 109 ? 18.573 14.873 -10.022 1.00 21.85 80 SER B CA 1
ATOM 733 C C . SER A 1 109 ? 18.675 13.681 -9.077 1.00 22.27 80 SER B C 1
ATOM 734 O O . SER A 1 109 ? 18.911 12.550 -9.509 1.00 22.43 80 SER B O 1
ATOM 737 N N . ALA A 1 110 ? 18.468 13.942 -7.793 1.00 25.36 81 ALA B N 1
ATOM 738 C CA . ALA A 1 110 ? 18.416 12.883 -6.793 1.00 27.58 81 ALA B CA 1
ATOM 739 C C . ALA A 1 110 ? 17.199 11.977 -6.999 1.00 30.79 81 ALA B C 1
ATOM 740 O O . ALA A 1 110 ? 17.095 10.924 -6.376 1.00 35.47 81 ALA B O 1
ATOM 742 N N . ARG A 1 111 ? 16.273 12.394 -7.857 1.00 31.07 82 ARG B N 1
ATOM 743 C CA . ARG A 1 111 ? 15.140 11.548 -8.234 1.00 30.34 82 ARG B CA 1
ATOM 744 C C . ARG A 1 111 ? 15.300 11.070 -9.676 1.00 30.14 82 ARG B C 1
ATOM 745 O O . ARG A 1 111 ? 14.322 10.700 -10.327 1.00 33.03 82 ARG B O 1
ATOM 753 N N . GLY A 1 112 ? 16.538 11.086 -10.169 1.00 26.21 83 GLY B N 1
ATOM 754 C CA . GLY A 1 112 ? 16.849 10.680 -11.533 1.00 30.38 83 GLY B CA 1
ATOM 755 C C . GLY A 1 112 ? 16.515 9.231 -11.850 1.00 32.62 83 GLY B C 1
ATOM 756 O O . GLY A 1 112 ? 16.505 8.376 -10.962 1.00 32.66 83 GLY B O 1
ATOM 757 N N . GLU A 1 113 ? 16.270 8.956 -13.128 1.00 29.52 84 GLU B N 1
ATOM 758 C CA . GLU A 1 113 ? 15.752 7.664 -13.569 1.00 35.42 84 GLU B CA 1
ATOM 759 C C . GLU A 1 113 ? 16.819 6.572 -13.663 1.00 33.13 84 GLU B C 1
ATOM 760 O O . GLU A 1 113 ? 16.511 5.390 -13.526 1.00 40.53 84 GLU B O 1
ATOM 762 N N . ALA A 1 114 ? 18.064 6.966 -13.907 1.00 30.80 85 ALA B N 1
ATOM 763 C CA . ALA A 1 114 ? 19.166 6.013 -14.004 1.00 28.29 85 ALA B CA 1
ATOM 764 C C . ALA A 1 114 ? 20.337 6.449 -13.125 1.00 28.53 85 ALA B C 1
ATOM 765 O O . ALA A 1 114 ? 20.476 7.631 -12.809 1.00 27.47 85 ALA B O 1
ATOM 767 N N . SER A 1 115 ? 21.172 5.496 -12.723 1.00 30.44 86 SER B N 1
ATOM 768 C CA . SER A 1 115 ? 22.362 5.823 -11.951 1.00 25.59 86 SER B CA 1
ATOM 769 C C . SER A 1 115 ? 23.413 6.488 -12.818 1.00 22.90 86 SER B C 1
ATOM 770 O O . SER A 1 115 ? 23.614 6.107 -13.971 1.00 24.16 86 SER B O 1
ATOM 773 N N . LEU A 1 116 ? 24.080 7.489 -12.246 1.00 22.78 87 LEU B N 1
ATOM 774 C CA . LEU A 1 116 ? 25.252 8.098 -12.853 1.00 23.03 87 LEU B CA 1
ATOM 775 C C . LEU A 1 116 ? 26.203 7.044 -13.422 1.00 20.53 87 LEU B C 1
ATOM 776 O O . LEU A 1 116 ? 26.782 7.208 -14.493 1.00 22.32 87 LEU B O 1
ATOM 781 N N . TYR A 1 117 ? 26.372 5.956 -12.684 1.00 21.04 88 TYR B N 1
ATOM 782 C CA . TYR A 1 117 ? 27.411 4.998 -13.006 1.00 22.25 88 TYR B CA 1
ATOM 783 C C . TYR A 1 117 ? 26.970 4.030 -14.102 1.00 26.28 88 TYR B C 1
ATOM 784 O O . TYR A 1 117 ? 27.779 3.241 -14.593 1.00 26.82 88 TYR B O 1
ATOM 793 N N . GLU A 1 118 ? 25.699 4.118 -14.492 1.00 27.89 89 GLU B N 1
ATOM 794 C CA . GLU A 1 118 ? 25.175 3.349 -15.626 1.00 28.46 89 GLU B CA 1
ATOM 795 C C . GLU A 1 118 ? 25.457 4.075 -16.933 1.00 29.65 89 GLU B C 1
ATOM 796 O O . GLU A 1 118 ? 25.480 3.471 -18.005 1.00 30.48 89 GLU B O 1
ATOM 802 N N . ALA A 1 119 ? 25.650 5.385 -16.842 1.00 27.45 90 ALA B N 1
ATOM 803 C CA . ALA A 1 119 ? 25.811 6.209 -18.028 1.00 23.52 90 ALA B CA 1
ATOM 804 C C . ALA A 1 119 ? 27.171 5.982 -18.662 1.00 25.31 90 ALA B C 1
ATOM 805 O O . ALA A 1 119 ? 28.161 5.737 -17.967 1.00 27.86 90 ALA B O 1
ATOM 807 N N . ARG A 1 120 ? 27.215 6.039 -19.987 1.00 25.21 91 ARG B N 1
ATOM 808 C CA . ARG A 1 120 ? 28.480 5.993 -20.699 1.00 24.08 91 ARG B CA 1
ATOM 809 C C . ARG A 1 120 ? 28.692 7.339 -21.368 1.00 27.44 91 ARG B C 1
ATOM 810 O O . ARG A 1 120 ? 28.091 7.639 -22.400 1.00 28.58 91 ARG B O 1
ATOM 812 N N . PHE A 1 121 ? 29.539 8.159 -20.760 1.00 23.13 92 PHE B N 1
ATOM 813 C CA . PHE A 1 121 ? 29.763 9.519 -21.237 1.00 22.98 92 PHE B CA 1
ATOM 814 C C . PHE A 1 121 ? 30.634 9.592 -22.486 1.00 25.41 92 PHE B C 1
ATOM 815 O O . PHE A 1 121 ? 31.447 8.701 -22.752 1.00 27.29 92 PHE B O 1
ATOM 823 N N . ARG A 1 122 ? 30.439 10.657 -23.257 1.00 24.98 93 ARG B N 1
ATOM 824 C CA . ARG A 1 122 ? 31.237 10.918 -24.439 1.00 31.60 93 ARG B CA 1
ATOM 825 C C . ARG A 1 122 ? 31.715 12.351 -24.477 1.00 29.76 93 ARG B C 1
ATOM 826 O O . ARG A 1 122 ? 31.156 13.214 -23.818 1.00 21.86 93 ARG B O 1
ATOM 834 N N . GLU A 1 123 ? 32.735 12.587 -25.287 1.00 28.68 94 GLU B N 1
ATOM 835 C CA . GLU A 1 123 ? 33.131 13.929 -25.676 1.00 31.54 94 GLU B CA 1
ATOM 836 C C . GLU A 1 123 ? 31.971 14.872 -25.888 1.00 31.81 94 GLU B C 1
ATOM 837 O O . GLU A 1 123 ? 30.998 14.533 -26.573 1.00 29.99 94 GLU B O 1
ATOM 843 N N . GLY A 1 124 ? 32.086 16.050 -25.282 1.00 25.05 95 GLY B N 1
ATOM 844 C CA . GLY A 1 124 ? 31.155 17.134 -25.518 1.00 24.19 95 GLY B CA 1
ATOM 845 C C . GLY A 1 124 ? 29.766 16.931 -24.961 1.00 24.87 95 GLY B C 1
ATOM 846 O O . GLY A 1 124 ? 28.865 17.697 -25.291 1.00 25.50 95 GLY B O 1
ATOM 847 N N . ASP A 1 125 ? 29.581 15.907 -24.132 1.00 23.23 96 ASP B N 1
ATOM 848 C CA . ASP A 1 125 ? 28.320 15.742 -23.419 1.00 22.02 96 ASP B CA 1
ATOM 849 C C . ASP A 1 125 ? 28.077 16.958 -22.539 1.00 20.56 96 ASP B C 1
ATOM 850 O O . ASP A 1 125 ? 29.032 17.598 -22.104 1.00 22.45 96 ASP B O 1
ATOM 855 N N . TYR A 1 126 ? 26.816 17.252 -22.251 1.00 20.98 97 TYR B N 1
ATOM 856 C CA . TYR A 1 126 ? 26.493 18.313 -21.297 1.00 22.24 97 TYR B CA 1
ATOM 857 C C . TYR A 1 126 ? 25.923 17.736 -20.010 1.00 20.45 97 TYR B C 1
ATOM 858 O O . TYR A 1 126 ? 24.957 16.967 -20.037 1.00 21.37 97 TYR B O 1
ATOM 867 N N . LEU A 1 127 ? 26.528 18.124 -18.884 1.00 18.83 98 LEU B N 1
ATOM 868 C CA . LEU A 1 127 ? 26.078 17.733 -17.555 1.00 18.10 98 LEU B CA 1
ATOM 869 C C . LEU A 1 127 ? 25.376 18.916 -16.903 1.00 15.13 98 LEU B C 1
ATOM 870 O O . LEU A 1 127 ? 26.009 19.942 -16.676 1.00 16.99 98 LEU B O 1
ATOM 875 N N . LEU A 1 128 ? 24.078 18.770 -16.637 1.00 16.20 99 LEU B N 1
ATOM 876 C CA . LEU A 1 128 ? 23.218 19.885 -16.218 1.00 18.34 99 LEU B CA 1
ATOM 877 C C . LEU A 1 128 ? 22.737 19.733 -14.777 1.00 17.24 99 LEU B C 1
ATOM 878 O O . LEU A 1 128 ? 22.153 18.705 -14.410 1.00 18.79 99 LEU B O 1
ATOM 883 N N . PHE A 1 129 ? 22.982 20.770 -13.973 1.00 16.78 100 PHE B N 1
ATOM 884 C CA . PHE A 1 129 ? 22.700 20.746 -12.540 1.00 17.96 100 PHE B CA 1
ATOM 885 C C . PHE A 1 129 ? 21.820 21.920 -12.129 1.00 17.95 100 PHE B C 1
ATOM 886 O O . PHE A 1 129 ? 21.932 23.002 -12.689 1.00 19.58 100 PHE B O 1
ATOM 894 N N . GLY A 1 130 ? 20.967 21.706 -11.134 1.00 17.93 101 GLY B N 1
ATOM 895 C CA . GLY A 1 130 ? 20.067 22.744 -10.668 1.00 19.15 101 GLY B CA 1
ATOM 896 C C . GLY A 1 130 ? 20.603 23.540 -9.498 1.00 20.46 101 GLY B C 1
ATOM 897 O O . GLY A 1 130 ? 21.687 23.251 -8.991 1.00 19.22 101 GLY B O 1
ATOM 898 N N . PRO A 1 131 ? 19.852 24.567 -9.074 1.00 19.08 102 PRO B N 1
ATOM 899 C CA . PRO A 1 131 ? 20.185 25.392 -7.908 1.00 19.77 102 PRO B CA 1
ATOM 900 C C . PRO A 1 131 ? 20.003 24.610 -6.615 1.00 22.50 102 PRO B C 1
ATOM 901 O O . PRO A 1 131 ? 19.168 23.718 -6.568 1.00 21.95 102 PRO B O 1
ATOM 905 N N . GLU A 1 132 ? 20.779 24.952 -5.595 1.00 21.01 103 GLU B N 1
ATOM 906 C CA . GLU A 1 132 ? 20.765 24.236 -4.317 1.00 27.29 103 GLU B CA 1
ATOM 907 C C . GLU A 1 132 ? 19.375 24.172 -3.679 1.00 28.06 103 GLU B C 1
ATOM 908 O O . GLU A 1 132 ? 18.989 23.158 -3.095 1.00 27.89 103 GLU B O 1
ATOM 914 N N . SER A 1 133 ? 18.613 25.251 -3.796 1.00 28.43 104 SER B N 1
ATOM 915 C CA . SER A 1 133 ? 17.357 25.339 -3.064 1.00 30.98 104 SER B CA 1
ATOM 916 C C . SER A 1 133 ? 16.226 24.495 -3.653 1.00 33.34 104 SER B C 1
ATOM 917 O O . SER A 1 133 ? 15.373 24.016 -2.919 1.00 36.87 104 SER B O 1
ATOM 920 N N . ARG A 1 134 ? 16.224 24.301 -4.966 1.00 31.01 105 ARG B N 1
ATOM 921 C CA . ARG A 1 134 ? 15.052 23.748 -5.651 1.00 31.54 105 ARG B CA 1
ATOM 922 C C . ARG A 1 134 ? 15.358 22.662 -6.674 1.00 30.66 105 ARG B C 1
ATOM 923 O O . ARG A 1 134 ? 14.465 21.921 -7.069 1.00 31.39 105 ARG B O 1
ATOM 931 N N . GLY A 1 135 ? 16.602 22.586 -7.136 1.00 27.29 106 GLY B N 1
ATOM 932 C CA . GLY A 1 135 ? 16.938 21.664 -8.209 1.00 26.80 106 GLY B CA 1
ATOM 933 C C . GLY A 1 135 ? 16.330 22.103 -9.536 1.00 23.45 106 GLY B C 1
ATOM 934 O O . GLY A 1 135 ? 15.747 23.189 -9.622 1.00 28.07 106 GLY B O 1
ATOM 935 N N . LEU A 1 136 ? 16.455 21.261 -10.562 1.00 24.52 107 LEU B N 1
ATOM 936 C CA . LEU A 1 136 ? 15.920 21.590 -11.885 1.00 24.51 107 LEU B CA 1
ATOM 937 C C . LEU A 1 136 ? 14.401 21.472 -11.876 1.00 28.18 107 LEU B C 1
ATOM 938 O O . LEU A 1 136 ? 13.846 20.622 -11.182 1.00 29.96 107 LEU B O 1
ATOM 943 N N . PRO A 1 137 ? 13.719 22.339 -12.639 1.00 29.55 108 PRO B N 1
ATOM 944 C CA . PRO A 1 137 ? 12.255 22.290 -12.728 1.00 31.30 108 PRO B CA 1
ATOM 945 C C . PRO A 1 137 ? 11.789 20.993 -13.380 1.00 28.52 108 PRO B C 1
ATOM 946 O O . PRO A 1 137 ? 12.542 20.404 -14.155 1.00 28.27 108 PRO B O 1
ATOM 950 N N . GLU A 1 138 ? 10.570 20.559 -13.074 1.00 31.85 109 GLU B N 1
ATOM 951 C CA . GLU A 1 138 ? 10.058 19.294 -13.592 1.00 37.01 109 GLU B CA 1
ATOM 952 C C . GLU A 1 138 ? 10.034 19.256 -15.116 1.00 36.73 109 GLU B C 1
ATOM 953 O O . GLU A 1 138 ? 10.256 18.208 -15.716 1.00 36.18 109 GLU B O 1
ATOM 959 N N . GLU A 1 139 ? 9.770 20.398 -15.743 1.00 40.83 110 GLU B N 1
ATOM 960 C CA . GLU A 1 139 ? 9.712 20.451 -17.201 1.00 40.70 110 GLU B CA 1
ATOM 961 C C . GLU A 1 139 ? 11.086 20.219 -17.810 1.00 40.21 110 GLU B C 1
ATOM 962 O O . GLU A 1 139 ? 11.205 19.605 -18.869 1.00 42.60 110 GLU B O 1
ATOM 968 N N . VAL A 1 140 ? 12.124 20.716 -17.142 1.00 38.35 111 VAL B N 1
ATOM 969 C CA . VAL A 1 140 ? 13.492 20.504 -17.601 1.00 36.38 111 VAL B CA 1
ATOM 970 C C . VAL A 1 140 ? 13.885 19.038 -17.419 1.00 36.16 111 VAL B C 1
ATOM 971 O O . VAL A 1 140 ? 14.486 18.426 -18.308 1.00 33.80 111 VAL B O 1
ATOM 975 N N . LEU A 1 141 ? 13.532 18.476 -16.265 1.00 34.76 112 LEU B N 1
ATOM 976 C CA . LEU A 1 141 ? 13.826 17.076 -15.979 1.00 33.10 112 LEU B CA 1
ATOM 977 C C . LEU A 1 141 ? 13.142 16.154 -16.979 1.00 41.39 112 LEU B C 1
ATOM 978 O O . LEU A 1 141 ? 13.746 15.194 -17.458 1.00 42.65 112 LEU B O 1
ATOM 983 N N . ALA A 1 142 ? 11.886 16.456 -17.298 1.00 40.42 113 ALA B N 1
ATOM 984 C CA . ALA A 1 142 ? 11.115 15.647 -18.237 1.00 39.38 113 ALA B CA 1
ATOM 985 C C . ALA A 1 142 ? 11.695 15.712 -19.647 1.00 40.51 113 ALA B C 1
ATOM 986 O O . ALA A 1 142 ? 11.473 14.820 -20.465 1.00 45.73 113 ALA B O 1
ATOM 988 N N . ARG A 1 143 ? 12.457 16.767 -19.915 1.00 39.67 114 ARG B N 1
ATOM 989 C CA . ARG A 1 143 ? 13.009 17.027 -21.240 1.00 40.64 114 ARG B CA 1
ATOM 990 C C . ARG A 1 143 ? 14.265 16.207 -21.550 1.00 40.60 114 ARG B C 1
ATOM 991 O O . ARG A 1 143 ? 14.536 15.872 -22.711 1.00 36.17 114 ARG B O 1
ATOM 999 N N . PHE A 1 144 ? 15.033 15.882 -20.516 1.00 35.55 115 PHE B N 1
ATOM 1000 C CA . PHE A 1 144 ? 16.313 15.207 -20.706 1.00 34.61 115 PHE B CA 1
ATOM 1001 C C . PHE A 1 144 ? 16.383 13.868 -19.983 1.00 29.34 115 PHE B C 1
ATOM 1002 O O . PHE A 1 144 ? 15.638 13.631 -19.035 1.00 34.71 115 PHE B O 1
ATOM 1010 N N . PRO A 1 145 ? 17.289 12.987 -20.430 1.00 30.79 116 PRO B N 1
ATOM 1011 C CA . PRO A 1 145 ? 17.561 11.800 -19.622 1.00 33.32 116 PRO B CA 1
ATOM 1012 C C . PRO A 1 145 ? 18.146 12.246 -18.286 1.00 29.79 116 PRO B C 1
ATOM 1013 O O . PRO A 1 145 ? 18.997 13.138 -18.267 1.00 27.67 116 PRO B O 1
ATOM 1017 N N . THR A 1 146 ? 17.677 11.659 -17.195 1.00 28.49 117 THR B N 1
ATOM 1018 C CA . THR A 1 146 ? 18.085 12.110 -15.872 1.00 23.29 117 THR B CA 1
ATOM 1019 C C . THR A 1 146 ? 18.992 11.080 -15.211 1.00 27.19 117 THR B C 1
ATOM 1020 O O . THR A 1 146 ? 18.808 9.874 -15.386 1.00 25.83 117 THR B O 1
ATOM 1024 N N . LEU A 1 147 ? 19.988 11.569 -14.475 1.00 22.77 118 LEU B N 1
ATOM 1025 C CA . LEU A 1 147 ? 20.940 10.710 -13.771 1.00 23.27 118 LEU B CA 1
ATOM 1026 C C . LEU A 1 147 ? 20.944 11.008 -12.286 1.00 23.64 118 LEU B C 1
ATOM 1027 O O . LEU A 1 147 ? 20.936 12.173 -11.887 1.00 20.18 118 LEU B O 1
ATOM 1032 N N . LYS A 1 148 ? 20.966 9.944 -11.484 1.00 24.15 119 LYS B N 1
ATOM 1033 C CA . LYS A 1 148 ? 21.010 10.040 -10.040 1.00 23.87 119 LYS B CA 1
ATOM 1034 C C . LYS A 1 148 ? 22.368 9.618 -9.501 1.00 21.79 119 LYS B C 1
ATOM 1035 O O . LYS A 1 148 ? 22.927 8.613 -9.934 1.00 23.10 119 LYS B O 1
ATOM 1041 N N . ILE A 1 149 ? 22.900 10.390 -8.560 1.00 21.65 120 ILE B N 1
ATOM 1042 C CA . ILE A 1 149 ? 24.027 9.925 -7.757 1.00 20.38 120 ILE B CA 1
ATOM 1043 C C . ILE A 1 149 ? 23.462 9.139 -6.571 1.00 17.47 120 ILE B C 1
ATOM 1044 O O . ILE A 1 149 ? 22.704 9.689 -5.768 1.00 20.59 120 ILE B O 1
ATOM 1049 N N . PRO A 1 150 ? 23.823 7.843 -6.452 1.00 19.36 121 PRO B N 1
ATOM 1050 C CA . PRO A 1 150 ? 23.227 7.015 -5.400 1.00 22.44 121 PRO B CA 1
ATOM 1051 C C . PRO A 1 150 ? 23.493 7.581 -4.015 1.00 19.52 121 PRO B C 1
ATOM 1052 O O . PRO A 1 150 ? 24.577 8.128 -3.771 1.00 19.74 121 PRO B O 1
ATOM 1056 N N . MET A 1 151 ? 22.505 7.472 -3.135 1.00 19.38 122 MET B N 1
ATOM 1057 C CA . MET A 1 151 ? 22.660 7.877 -1.738 1.00 18.59 122 MET B CA 1
ATOM 1058 C C . MET A 1 151 ? 21.966 6.839 -0.884 1.00 20.49 122 MET B C 1
ATOM 1059 O O . MET A 1 151 ? 20.765 6.952 -0.633 1.00 24.46 122 MET B O 1
ATOM 1064 N N . PRO A 1 152 ? 22.702 5.805 -0.463 1.00 22.22 123 PRO B N 1
ATOM 1065 C CA . PRO A 1 152 ? 22.057 4.723 0.294 1.00 24.75 123 PRO B CA 1
ATOM 1066 C C . PRO A 1 152 ? 21.531 5.198 1.652 1.00 25.23 123 PRO B C 1
ATOM 1067 O O . PRO A 1 152 ? 20.631 4.578 2.222 1.00 24.99 123 PRO B O 1
ATOM 1071 N N . GLY A 1 153 ? 22.091 6.290 2.162 1.00 19.64 124 GLY B N 1
ATOM 1072 C CA . GLY A 1 153 ? 21.638 6.862 3.419 1.00 20.84 124 GLY B CA 1
ATOM 1073 C C . GLY A 1 153 ? 20.388 7.712 3.287 1.00 23.75 124 GLY B C 1
ATOM 1074 O O . GLY A 1 153 ? 19.959 8.020 2.174 1.00 23.50 124 GLY B O 1
ATOM 1075 N N . PRO A 1 154 ? 19.804 8.119 4.428 1.00 25.23 125 PRO B N 1
ATOM 1076 C CA . PRO A 1 154 ? 18.546 8.876 4.422 1.00 25.94 125 PRO B CA 1
ATOM 1077 C C . PRO A 1 154 ? 18.739 10.356 4.111 1.00 26.11 125 PRO B C 1
ATOM 1078 O O . PRO A 1 154 ? 18.363 11.216 4.918 1.00 27.71 125 PRO B O 1
ATOM 1082 N N . VAL A 1 155 ? 19.310 10.636 2.942 1.00 22.56 126 VAL B N 1
ATOM 1083 C CA . VAL A 1 155 ? 19.635 11.995 2.519 1.00 24.56 126 VAL B CA 1
ATOM 1084 C C . VAL A 1 155 ? 18.936 12.300 1.196 1.00 22.16 126 VAL B C 1
ATOM 1085 O O . VAL A 1 155 ? 18.894 11.443 0.312 1.00 29.88 126 VAL B O 1
ATOM 1089 N N . ARG A 1 156 ? 18.362 13.497 1.070 1.00 26.93 127 ARG B N 1
ATOM 1090 C CA . ARG A 1 156 ? 17.558 13.834 -0.109 1.00 24.31 127 ARG B CA 1
ATOM 1091 C C . ARG A 1 156 ? 18.400 14.325 -1.273 1.00 24.43 127 ARG B C 1
ATOM 1092 O O . ARG A 1 156 ? 18.001 14.179 -2.433 1.00 26.40 127 ARG B O 1
ATOM 1100 N N . SER A 1 157 ? 19.539 14.936 -0.964 1.00 23.19 128 SER B N 1
ATOM 1101 C CA . SER A 1 157 ? 20.430 15.454 -2.002 1.00 24.35 128 SER B CA 1
ATOM 1102 C C . SER A 1 157 ? 21.786 15.817 -1.428 1.00 20.82 128 SER B C 1
ATOM 1103 O O . SER A 1 157 ? 21.922 16.060 -0.225 1.00 20.40 128 SER B O 1
ATOM 1106 N N . LEU A 1 158 ? 22.784 15.855 -2.305 1.00 18.73 129 LEU B N 1
ATOM 1107 C CA . LEU A 1 158 ? 24.122 16.327 -1.962 1.00 16.38 129 LEU B CA 1
ATOM 1108 C C . LEU A 1 158 ? 24.226 17.810 -2.251 1.00 17.33 129 LEU B C 1
ATOM 1109 O O . LEU A 1 158 ? 23.438 18.334 -3.035 1.00 18.60 129 LEU B O 1
ATOM 1114 N N . ASN A 1 159 ? 25.200 18.481 -1.642 1.00 18.17 130 ASN B N 1
ATOM 1115 C CA . ASN A 1 159 ? 25.540 19.860 -2.014 1.00 18.11 130 ASN B CA 1
ATOM 1116 C C . ASN A 1 159 ? 25.828 19.959 -3.512 1.00 17.05 130 ASN B C 1
ATOM 1117 O O . ASN A 1 159 ? 26.435 19.066 -4.079 1.00 16.03 130 ASN B O 1
ATOM 1122 N N . LEU A 1 160 ? 25.379 21.041 -4.143 1.00 15.45 131 LEU B N 1
ATOM 1123 C CA . LEU A 1 160 ? 25.574 21.238 -5.576 1.00 15.40 131 LEU B CA 1
ATOM 1124 C C . LEU A 1 160 ? 27.012 21.034 -6.036 1.00 14.32 131 LEU B C 1
ATOM 1125 O O . LEU A 1 160 ? 27.258 20.296 -6.986 1.00 14.37 131 LEU B O 1
ATOM 1130 N N . ALA A 1 161 ? 27.962 21.697 -5.384 1.00 14.73 132 ALA B N 1
ATOM 1131 C CA . ALA A 1 161 ? 29.353 21.633 -5.848 1.00 12.96 132 ALA B CA 1
ATOM 1132 C C . ALA A 1 161 ? 29.909 20.223 -5.677 1.00 14.60 132 ALA B C 1
ATOM 1133 O O . ALA A 1 161 ? 30.747 19.776 -6.448 1.00 13.20 132 ALA B O 1
ATOM 1135 N N . VAL A 1 162 ? 29.431 19.526 -4.650 1.00 13.58 133 VAL B N 1
ATOM 1136 C CA . VAL A 1 162 ? 29.837 18.135 -4.458 1.00 13.62 133 VAL B CA 1
ATOM 1137 C C . VAL A 1 162 ? 29.267 17.250 -5.568 1.00 12.79 133 VAL B C 1
ATOM 1138 O O . VAL A 1 162 ? 29.994 16.432 -6.145 1.00 14.80 133 VAL B O 1
ATOM 1142 N N . ALA A 1 163 ? 27.985 17.432 -5.894 1.00 14.23 134 ALA B N 1
ATOM 1143 C CA . ALA A 1 163 ? 27.347 16.644 -6.947 1.00 13.93 134 ALA B CA 1
ATOM 1144 C C . ALA A 1 163 ? 28.027 16.862 -8.300 1.00 13.42 134 ALA B C 1
ATOM 1145 O O . ALA A 1 163 ? 28.247 15.914 -9.061 1.00 14.67 134 ALA B O 1
ATOM 1147 N N . VAL A 1 164 ? 28.371 18.113 -8.601 1.00 13.80 135 VAL B N 1
ATOM 1148 C CA . VAL A 1 164 ? 29.058 18.416 -9.844 1.00 13.69 135 VAL B CA 1
ATOM 1149 C C . VAL A 1 164 ? 30.410 17.715 -9.878 1.00 14.38 135 VAL B C 1
ATOM 1150 O O . VAL A 1 164 ? 30.770 17.114 -10.876 1.00 15.24 135 VAL B O 1
ATOM 1154 N N . GLY A 1 165 ? 31.152 17.776 -8.775 1.00 13.53 136 GLY B N 1
ATOM 1155 C CA . GLY A 1 165 ? 32.450 17.134 -8.737 1.00 13.02 136 GLY B CA 1
ATOM 1156 C C . GLY A 1 165 ? 32.356 15.623 -8.908 1.00 13.18 136 GLY B C 1
ATOM 1157 O O . GLY A 1 165 ? 33.130 15.031 -9.652 1.00 13.77 136 GLY B O 1
ATOM 1158 N N . VAL A 1 166 ? 31.416 14.993 -8.206 1.00 13.16 137 VAL B N 1
ATOM 1159 C CA . VAL A 1 166 ? 31.240 13.544 -8.304 1.00 12.92 137 VAL B CA 1
ATOM 1160 C C . VAL A 1 166 ? 30.898 13.103 -9.737 1.00 15.10 137 VAL B C 1
ATOM 1161 O O . VAL A 1 166 ? 31.443 12.125 -10.266 1.00 14.85 137 VAL B O 1
ATOM 1165 N N . ALA A 1 167 ? 29.988 13.838 -10.365 1.00 14.04 138 ALA B N 1
ATOM 1166 C CA . ALA A 1 167 ? 29.590 13.531 -11.735 1.00 16.07 138 ALA B CA 1
ATOM 1167 C C . ALA A 1 167 ? 30.702 13.834 -12.748 1.00 16.09 138 ALA B C 1
ATOM 1168 O O . ALA A 1 167 ? 31.005 13.008 -13.628 1.00 14.87 138 ALA B O 1
ATOM 1170 N N . ALA A 1 168 ? 31.305 15.018 -12.639 1.00 14.73 139 ALA B N 1
ATOM 1171 C CA . ALA A 1 168 ? 32.341 15.433 -13.579 1.00 15.40 139 ALA B CA 1
ATOM 1172 C C . ALA A 1 168 ? 33.519 14.481 -13.517 1.00 16.23 139 ALA B C 1
ATOM 1173 O O . ALA A 1 168 ? 34.055 14.085 -14.544 1.00 15.45 139 ALA B O 1
ATOM 1175 N N . TYR A 1 169 ? 33.916 14.094 -12.310 1.00 14.94 140 TYR B N 1
ATOM 1176 C CA . TYR A 1 169 ? 35.084 13.239 -12.199 1.00 13.14 140 TYR B CA 1
ATOM 1177 C C . TYR A 1 169 ? 34.776 11.786 -12.595 1.00 14.98 140 TYR B C 1
ATOM 1178 O O . TYR A 1 169 ? 35.665 11.091 -13.098 1.00 18.33 140 TYR B O 1
ATOM 1187 N N . GLU A 1 170 ? 33.530 11.335 -12.444 1.00 15.05 141 GLU B N 1
ATOM 1188 C CA . GLU A 1 170 ? 33.172 10.030 -13.014 1.00 15.37 141 GLU B CA 1
ATOM 1189 C C . GLU A 1 170 ? 33.317 10.075 -14.549 1.00 16.83 141 GLU B C 1
ATOM 1190 O O . GLU A 1 170 ? 33.877 9.158 -15.157 1.00 15.98 141 GLU B O 1
ATOM 1196 N N . ALA A 1 171 ? 32.852 11.155 -15.172 1.00 16.87 142 ALA B N 1
ATOM 1197 C CA . ALA A 1 171 ? 33.016 11.291 -16.618 1.00 18.09 142 ALA B CA 1
ATOM 1198 C C . ALA A 1 171 ? 34.498 11.362 -16.987 1.00 20.06 142 ALA B C 1
ATOM 1199 O O . ALA A 1 171 ? 34.930 10.743 -17.956 1.00 21.40 142 ALA B O 1
ATOM 1201 N N . TYR A 1 172 ? 35.280 12.113 -16.215 1.00 15.09 143 TYR B N 1
ATOM 1202 C CA . TYR A 1 172 ? 36.717 12.170 -16.431 1.00 18.45 143 TYR B CA 1
ATOM 1203 C C . TYR A 1 172 ? 37.323 10.766 -16.344 1.00 21.37 143 TYR B C 1
ATOM 1204 O O . TYR A 1 172 ? 38.128 10.379 -17.186 1.00 17.52 143 TYR B O 1
ATOM 1213 N N . ARG A 1 173 ? 36.929 10.011 -15.324 1.00 15.17 144 ARG B N 1
ATOM 1214 C CA . ARG A 1 173 ? 37.432 8.634 -15.171 1.00 16.38 144 ARG B CA 1
ATOM 1215 C C . ARG A 1 173 ? 37.115 7.787 -16.410 1.00 16.93 144 ARG B C 1
ATOM 1216 O O . ARG A 1 173 ? 37.986 7.074 -16.936 1.00 20.29 144 ARG B O 1
ATOM 1224 N N . GLN A 1 174 ? 35.874 7.872 -16.869 1.00 20.44 145 GLN B N 1
ATOM 1225 C CA . GLN A 1 174 ? 35.444 7.117 -18.045 1.00 20.22 145 GLN B CA 1
ATOM 1226 C C . GLN A 1 174 ? 36.239 7.525 -19.275 1.00 26.65 145 GLN B C 1
ATOM 1227 O O . GLN A 1 174 ? 36.725 6.671 -20.013 1.00 24.54 145 GLN B O 1
ATOM 1233 N N . LEU A 1 175 ? 36.383 8.829 -19.488 1.00 22.71 146 LEU B N 1
ATOM 1234 C CA . LEU A 1 175 ? 37.001 9.317 -20.724 1.00 27.90 146 LEU B CA 1
ATOM 1235 C C . LEU A 1 175 ? 38.493 9.046 -20.831 1.00 29.80 146 LEU B C 1
ATOM 1236 O O . LEU A 1 175 ? 39.012 8.804 -21.917 1.00 31.10 146 LEU B O 1
ATOM 1241 N N . THR A 1 176 ? 39.188 9.106 -19.706 1.00 27.51 147 THR B N 1
ATOM 1242 C CA . THR A 1 176 ? 40.633 8.983 -19.709 1.00 31.12 147 THR B CA 1
ATOM 1243 C C . THR A 1 176 ? 41.028 7.523 -19.515 1.00 32.21 147 THR B C 1
ATOM 1244 O O . THR A 1 176 ? 42.200 7.156 -19.641 1.00 37.13 147 THR B O 1
ATOM 1248 N N . GLY A 1 177 ? 40.030 6.688 -19.247 1.00 34.16 148 GLY B N 1
ATOM 1249 C CA . GLY A 1 177 ? 40.242 5.263 -19.081 1.00 39.46 148 GLY B CA 1
ATOM 1250 C C . GLY A 1 177 ? 40.036 4.507 -20.380 1.00 39.56 148 GLY B C 1
ATOM 1251 O O . GLY A 1 177 ? 39.408 5.022 -21.312 1.00 44.18 148 GLY B O 1
ATOM 1252 N N . GLY B 1 27 ? 26.446 -5.081 -0.553 1.00 41.92 -2 GLY A N 1
ATOM 1253 C CA . GLY B 1 27 ? 26.550 -4.106 0.520 1.00 38.96 -2 GLY A CA 1
ATOM 1254 C C . GLY B 1 27 ? 25.933 -4.592 1.820 1.00 41.91 -2 GLY A C 1
ATOM 1255 O O . GLY B 1 27 ? 25.566 -5.763 1.931 1.00 46.37 -2 GLY A O 1
ATOM 1256 N N . PRO B 1 28 ? 25.813 -3.700 2.818 1.00 34.95 -1 PRO A N 1
ATOM 1257 C CA . PRO B 1 28 ? 26.214 -2.288 2.777 1.00 39.65 -1 PRO A CA 1
ATOM 1258 C C . PRO B 1 28 ? 27.726 -2.109 2.850 1.00 36.73 -1 PRO A C 1
ATOM 1259 O O . PRO B 1 28 ? 28.461 -3.048 3.161 1.00 33.78 -1 PRO A O 1
ATOM 1263 N N . HIS B 1 29 ? 28.176 -0.894 2.572 1.00 32.89 0 HIS A N 1
ATOM 1264 C CA . HIS B 1 29 ? 29.595 -0.604 2.542 1.00 27.51 0 HIS A CA 1
ATOM 1265 C C . HIS B 1 29 ? 29.910 0.487 3.532 1.00 28.50 0 HIS A C 1
ATOM 1266 O O . HIS B 1 29 ? 29.056 1.330 3.822 1.00 25.89 0 HIS A O 1
ATOM 1273 N N . MET B 1 30 ? 31.126 0.456 4.070 1.00 25.24 1 MET A N 1
ATOM 1274 C CA . MET B 1 30 ? 31.553 1.485 5.011 1.00 22.59 1 MET A CA 1
ATOM 1275 C C . MET B 1 30 ? 33.044 1.778 4.908 1.00 21.54 1 MET A C 1
ATOM 1276 O O . MET B 1 30 ? 33.877 0.888 5.056 1.00 22.48 1 MET A O 1
ATOM 1281 N N . LEU B 1 31 ? 33.358 3.038 4.636 1.00 16.27 2 LEU A N 1
ATOM 1282 C CA . LEU B 1 31 ? 34.708 3.576 4.791 1.00 13.45 2 LEU A CA 1
ATOM 1283 C C . LEU B 1 31 ? 34.591 4.688 5.816 1.00 13.98 2 LEU A C 1
ATOM 1284 O O . LEU B 1 31 ? 33.489 5.033 6.225 1.00 16.37 2 LEU A O 1
ATOM 1289 N N . HIS B 1 32 ? 35.728 5.243 6.225 1.00 10.38 3 HIS A N 1
ATOM 1290 C CA . HIS B 1 32 ? 35.772 6.368 7.144 1.00 12.28 3 HIS A CA 1
ATOM 1291 C C . HIS B 1 32 ? 36.296 7.630 6.468 1.00 11.69 3 HIS A C 1
ATOM 1292 O O . HIS B 1 32 ? 37.319 7.588 5.791 1.00 12.68 3 HIS A O 1
ATOM 1299 N N . LEU B 1 33 ? 35.607 8.749 6.686 1.00 12.10 4 LEU A N 1
ATOM 1300 C CA . LEU B 1 33 ? 36.051 10.039 6.174 1.00 12.06 4 LEU A CA 1
ATOM 1301 C C . LEU B 1 33 ? 36.668 10.828 7.312 1.00 14.88 4 LEU A C 1
ATOM 1302 O O . LEU B 1 33 ? 36.033 11.006 8.349 1.00 13.78 4 LEU A O 1
ATOM 1307 N N . VAL B 1 34 ? 37.900 11.296 7.118 1.00 12.16 5 VAL A N 1
ATOM 1308 C CA . VAL B 1 34 ? 38.638 11.955 8.200 1.00 10.50 5 VAL A CA 1
ATOM 1309 C C . VAL B 1 34 ? 39.098 13.358 7.784 1.00 12.66 5 VAL A C 1
ATOM 1310 O O . VAL B 1 34 ? 39.824 13.495 6.795 1.00 11.79 5 VAL A O 1
ATOM 1314 N N . LEU B 1 35 ? 38.645 14.392 8.507 1.00 11.84 6 LEU A N 1
ATOM 1315 C CA . LEU B 1 35 ? 39.110 15.766 8.272 1.00 13.03 6 LEU A CA 1
ATOM 1316 C C . LEU B 1 35 ? 40.124 16.174 9.320 1.00 13.67 6 LEU A C 1
ATOM 1317 O O . LEU B 1 35 ? 39.818 16.211 10.518 1.00 13.65 6 LEU A O 1
ATOM 1322 N N . TYR B 1 36 ? 41.328 16.491 8.864 1.00 11.77 7 TYR A N 1
ATOM 1323 C CA . TYR B 1 36 ? 42.392 16.966 9.736 1.00 14.38 7 TYR A CA 1
ATOM 1324 C C . TYR B 1 36 ? 42.249 18.478 9.928 1.00 12.65 7 TYR A C 1
ATOM 1325 O O . TYR B 1 36 ? 42.409 19.240 8.967 1.00 13.27 7 TYR A O 1
ATOM 1334 N N . GLN B 1 37 ? 41.953 18.916 11.153 1.00 13.97 8 GLN A N 1
ATOM 1335 C CA . GLN B 1 37 ? 41.861 20.355 11.465 1.00 12.34 8 GLN A CA 1
ATOM 1336 C C . GLN B 1 37 ? 41.057 21.206 10.450 1.00 13.99 8 GLN A C 1
ATOM 1337 O O . GLN B 1 37 ? 41.537 22.251 9.987 1.00 15.95 8 GLN A O 1
ATOM 1343 N N . PRO B 1 38 ? 39.823 20.776 10.121 1.00 14.70 9 PRO A N 1
ATOM 1344 C CA . PRO B 1 38 ? 39.023 21.561 9.177 1.00 15.85 9 PRO A CA 1
ATOM 1345 C C . PRO B 1 38 ? 38.787 22.986 9.680 1.00 14.54 9 PRO A C 1
ATOM 1346 O O . PRO B 1 38 ? 38.598 23.182 10.890 1.00 16.31 9 PRO A O 1
ATOM 1350 N N . GLU B 1 39 ? 38.777 23.945 8.761 1.00 15.35 10 GLU A N 1
ATOM 1351 C CA . GLU B 1 39 ? 38.783 25.361 9.142 1.00 18.29 10 GLU A CA 1
ATOM 1352 C C . GLU B 1 39 ? 37.432 26.022 8.935 1.00 19.11 10 GLU A C 1
ATOM 1353 O O . GLU B 1 39 ? 37.014 26.861 9.719 1.00 18.93 10 GLU A O 1
ATOM 1359 N N . ILE B 1 40 ? 36.746 25.638 7.873 1.00 16.63 11 ILE A N 1
ATOM 1360 C CA . ILE B 1 40 ? 35.507 26.310 7.491 1.00 16.74 11 ILE A CA 1
ATOM 1361 C C . ILE B 1 40 ? 34.274 25.447 7.804 1.00 18.45 11 ILE A C 1
ATOM 1362 O O . ILE B 1 40 ? 34.155 24.328 7.317 1.00 15.89 11 ILE A O 1
ATOM 1367 N N . PRO B 1 41 ? 33.344 25.962 8.620 1.00 15.80 12 PRO A N 1
ATOM 1368 C CA . PRO B 1 41 ? 32.224 25.121 9.065 1.00 16.87 12 PRO A CA 1
ATOM 1369 C C . PRO B 1 41 ? 31.352 24.658 7.905 1.00 16.41 12 PRO A C 1
ATOM 1370 O O . PRO B 1 41 ? 30.828 23.554 7.960 1.00 17.00 12 PRO A O 1
ATOM 1374 N N . GLN B 1 42 ? 31.215 25.482 6.870 1.00 15.45 13 GLN A N 1
ATOM 1375 C CA . GLN B 1 42 ? 30.395 25.115 5.730 1.00 18.28 13 GLN A CA 1
ATOM 1376 C C . GLN B 1 42 ? 30.962 23.874 5.042 1.00 16.51 13 GLN A C 1
ATOM 1377 O O . GLN B 1 42 ? 30.205 23.008 4.595 1.00 17.90 13 GLN A O 1
ATOM 1383 N N . ASN B 1 43 ? 32.285 23.779 4.984 1.00 14.86 14 ASN A N 1
ATOM 1384 C CA . ASN B 1 43 ? 32.911 22.604 4.386 1.00 16.69 14 ASN A CA 1
ATOM 1385 C C . ASN B 1 43 ? 32.672 21.367 5.229 1.00 15.92 14 ASN A C 1
ATOM 1386 O O . ASN B 1 43 ? 32.339 20.303 4.711 1.00 15.02 14 ASN A O 1
ATOM 1391 N N . ALA B 1 44 ? 32.838 21.496 6.544 1.00 17.03 15 ALA A N 1
ATOM 1392 C CA . ALA B 1 44 ? 32.640 20.335 7.400 1.00 14.76 15 ALA A CA 1
ATOM 1393 C C . ALA B 1 44 ? 31.189 19.858 7.375 1.00 16.18 15 ALA A C 1
ATOM 1394 O O . ALA B 1 44 ? 30.923 18.658 7.429 1.00 15.77 15 ALA A O 1
ATOM 1396 N N . GLY B 1 45 ? 30.245 20.789 7.283 1.00 16.62 16 GLY A N 1
ATOM 1397 C CA . GLY B 1 45 ? 28.845 20.416 7.253 1.00 17.95 16 GLY A CA 1
ATOM 1398 C C . GLY B 1 45 ? 28.502 19.746 5.943 1.00 17.75 16 GLY A C 1
ATOM 1399 O O . GLY B 1 45 ? 27.726 18.789 5.924 1.00 18.50 16 GLY A O 1
ATOM 1400 N N . ASN B 1 46 ? 29.075 20.254 4.851 1.00 15.31 17 ASN A N 1
ATOM 1401 C CA . ASN B 1 46 ? 28.860 19.661 3.534 1.00 15.51 17 ASN A CA 1
ATOM 1402 C C . ASN B 1 46 ? 29.407 18.238 3.535 1.00 19.19 17 ASN A C 1
ATOM 1403 O O . ASN B 1 46 ? 28.759 17.317 3.030 1.00 18.84 17 ASN A O 1
ATOM 1408 N N . VAL B 1 47 ? 30.581 18.052 4.129 1.00 14.05 18 VAL A N 1
ATOM 1409 C CA . VAL B 1 47 ? 31.145 16.705 4.245 1.00 14.23 18 VAL A CA 1
ATOM 1410 C C . VAL B 1 47 ? 30.259 15.789 5.091 1.00 14.24 18 VAL A C 1
ATOM 1411 O O . VAL B 1 47 ? 30.045 14.625 4.727 1.00 15.02 18 VAL A O 1
ATOM 1415 N N . ALA B 1 48 ? 29.725 16.313 6.199 1.00 14.77 19 ALA A N 1
ATOM 1416 C CA . ALA B 1 48 ? 28.782 15.563 7.020 1.00 17.25 19 ALA A CA 1
ATOM 1417 C C . ALA B 1 48 ? 27.569 15.088 6.219 1.00 16.17 19 ALA A C 1
ATOM 1418 O O . ALA B 1 48 ? 27.106 13.962 6.392 1.00 16.58 19 ALA A O 1
ATOM 1420 N N . ARG B 1 49 ? 27.075 15.949 5.334 1.00 15.51 20 ARG A N 1
ATOM 1421 C CA . ARG B 1 49 ? 25.971 15.602 4.452 1.00 18.28 20 ARG A CA 1
ATOM 1422 C C . ARG B 1 49 ? 26.329 14.418 3.545 1.00 18.72 20 ARG A C 1
ATOM 1423 O O . ARG B 1 49 ? 25.545 13.475 3.386 1.00 17.72 20 ARG A O 1
ATOM 1431 N N . THR B 1 50 ? 27.515 14.476 2.956 1.00 16.16 21 THR A N 1
ATOM 1432 C CA . THR B 1 50 ? 28.021 13.383 2.137 1.00 15.23 21 THR A CA 1
ATOM 1433 C C . THR B 1 50 ? 28.224 12.101 2.960 1.00 14.73 21 THR A C 1
ATOM 1434 O O . THR B 1 50 ? 27.879 11.002 2.516 1.00 15.34 21 THR A O 1
ATOM 1438 N N . ALA B 1 51 ? 28.781 12.238 4.157 1.00 14.52 22 ALA A N 1
ATOM 1439 C CA . ALA B 1 51 ? 28.945 11.070 5.042 1.00 12.67 22 ALA A CA 1
ATOM 1440 C C . ALA B 1 51 ? 27.591 10.431 5.371 1.00 14.86 22 ALA A C 1
ATOM 1441 O O . ALA B 1 51 ? 27.452 9.209 5.355 1.00 15.74 22 ALA A O 1
ATOM 1443 N N . ALA B 1 52 ? 26.598 11.261 5.668 1.00 16.16 23 ALA A N 1
ATOM 1444 C CA . ALA B 1 52 ? 25.261 10.747 5.940 1.00 18.52 23 ALA A CA 1
ATOM 1445 C C . ALA B 1 52 ? 24.680 10.069 4.699 1.00 16.82 23 ALA A C 1
ATOM 1446 O O . ALA B 1 52 ? 24.001 9.033 4.791 1.00 18.25 23 ALA A O 1
ATOM 1448 N N . ALA B 1 53 ? 24.955 10.643 3.529 1.00 17.75 24 ALA A N 1
ATOM 1449 C CA . ALA B 1 53 ? 24.433 10.091 2.283 1.00 17.07 24 ALA A CA 1
ATOM 1450 C C . ALA B 1 53 ? 25.006 8.701 1.981 1.00 17.77 24 ALA A C 1
ATOM 1451 O O . ALA B 1 53 ? 24.304 7.847 1.423 1.00 17.34 24 ALA A O 1
ATOM 1453 N N . LEU B 1 54 ? 26.267 8.476 2.361 1.00 14.98 25 LEU A N 1
ATOM 1454 C CA . LEU B 1 54 ? 26.904 7.184 2.159 1.00 18.57 25 LEU A CA 1
ATOM 1455 C C . LEU B 1 54 ? 26.734 6.228 3.330 1.00 17.00 25 LEU A C 1
ATOM 1456 O O . LEU B 1 54 ? 26.908 5.021 3.160 1.00 18.24 25 LEU A O 1
ATOM 1461 N N . GLY B 1 55 ? 26.420 6.763 4.510 1.00 16.57 26 GLY A N 1
ATOM 1462 C CA . GLY B 1 55 ? 26.367 5.962 5.729 1.00 16.73 26 GLY A CA 1
ATOM 1463 C C . GLY B 1 55 ? 27.743 5.641 6.276 1.00 19.17 26 GLY A C 1
ATOM 1464 O O . GLY B 1 55 ? 27.964 4.555 6.831 1.00 19.42 26 GLY A O 1
ATOM 1465 N N . TRP B 1 56 ? 28.669 6.591 6.125 1.00 15.33 27 TRP A N 1
ATOM 1466 C CA . TRP B 1 56 ? 30.064 6.426 6.544 1.00 16.38 27 TRP A CA 1
ATOM 1467 C C . TRP B 1 56 ? 30.420 7.330 7.717 1.00 15.78 27 TRP A C 1
ATOM 1468 O O . TRP B 1 56 ? 30.020 8.493 7.749 1.00 16.89 27 TRP A O 1
ATOM 1479 N N . PRO B 1 57 ? 31.198 6.815 8.681 1.00 15.08 28 PRO A N 1
ATOM 1480 C CA . PRO B 1 57 ? 31.582 7.695 9.787 1.00 14.97 28 PRO A CA 1
ATOM 1481 C C . PRO B 1 57 ? 32.426 8.888 9.344 1.00 14.57 28 PRO A C 1
ATOM 1482 O O . PRO B 1 57 ? 33.225 8.800 8.409 1.00 13.90 28 PRO A O 1
ATOM 1486 N N . LEU B 1 58 ? 32.212 10.001 10.027 1.00 14.18 29 LEU A N 1
ATOM 1487 C CA . LEU B 1 58 ? 32.978 11.225 9.807 1.00 12.70 29 LEU A CA 1
ATOM 1488 C C . LEU B 1 58 ? 33.799 11.534 11.053 1.00 14.92 29 LEU A C 1
ATOM 1489 O O . LEU B 1 58 ? 33.244 11.724 12.143 1.00 17.27 29 LEU A O 1
ATOM 1494 N N . HIS B 1 59 ? 35.116 11.545 10.887 1.00 12.22 30 HIS A N 1
ATOM 1495 C CA . HIS B 1 59 ? 36.057 11.853 11.956 1.00 13.83 30 HIS A CA 1
ATOM 1496 C C . HIS B 1 59 ? 36.551 13.284 11.800 1.00 14.50 30 HIS A C 1
ATOM 1497 O O . HIS B 1 59 ? 37.013 13.671 10.725 1.00 13.57 30 HIS A O 1
ATOM 1504 N N . LEU B 1 60 ? 36.481 14.068 12.873 1.00 13.03 31 LEU A N 1
ATOM 1505 C CA . LEU B 1 60 ? 37.125 15.382 12.891 1.00 13.27 31 LEU A CA 1
ATOM 1506 C C . LEU B 1 60 ? 38.304 15.374 13.849 1.00 15.71 31 LEU A C 1
ATOM 1507 O O . LEU B 1 60 ? 38.167 14.935 14.998 1.00 17.02 31 LEU A O 1
ATOM 1512 N N . ILE B 1 61 ? 39.440 15.897 13.402 1.00 13.88 32 ILE A N 1
ATOM 1513 C CA . ILE B 1 61 ? 40.623 15.997 14.269 1.00 14.95 32 ILE A CA 1
ATOM 1514 C C . ILE B 1 61 ? 40.871 17.445 14.680 1.00 17.38 32 ILE A C 1
ATOM 1515 O O . ILE B 1 61 ? 41.083 18.325 13.838 1.00 14.74 32 ILE A O 1
ATOM 1520 N N . ARG B 1 62 ? 40.835 17.692 15.988 1.00 15.28 33 ARG A N 1
ATOM 1521 C CA . ARG B 1 62 ? 41.047 19.022 16.533 1.00 19.51 33 ARG A CA 1
ATOM 1522 C C . ARG B 1 62 ? 42.500 19.466 16.380 1.00 20.03 33 ARG A C 1
ATOM 1523 O O . ARG B 1 62 ? 43.395 18.622 16.258 1.00 17.84 33 ARG A O 1
ATOM 1531 N N . PRO B 1 63 ? 42.753 20.787 16.401 1.00 17.71 34 PRO A N 1
ATOM 1532 C CA . PRO B 1 63 ? 41.811 21.907 16.545 1.00 19.69 34 PRO A CA 1
ATOM 1533 C C . PRO B 1 63 ? 41.016 22.206 15.281 1.00 18.11 34 PRO A C 1
ATOM 1534 O O . PRO B 1 63 ? 41.524 22.084 14.163 1.00 18.27 34 PRO A O 1
ATOM 1538 N N . LEU B 1 64 ? 39.771 22.613 15.481 1.00 16.91 35 LEU A N 1
ATOM 1539 C CA . LEU B 1 64 ? 38.894 23.021 14.388 1.00 16.24 35 LEU A CA 1
ATOM 1540 C C . LEU B 1 64 ? 38.903 24.542 14.270 1.00 18.41 35 LEU A C 1
ATOM 1541 O O . LEU B 1 64 ? 39.264 25.237 15.228 1.00 19.46 35 LEU A O 1
ATOM 1546 N N . GLY B 1 65 ? 38.506 25.058 13.110 1.00 17.56 36 GLY A N 1
ATOM 1547 C CA . GLY B 1 65 ? 38.419 26.499 12.914 1.00 18.43 36 GLY A CA 1
ATOM 1548 C C . GLY B 1 65 ? 37.083 27.093 13.326 1.00 18.13 36 GLY A C 1
ATOM 1549 O O . GLY B 1 65 ? 36.788 28.261 13.034 1.00 18.30 36 GLY A O 1
ATOM 1550 N N . PHE B 1 66 ? 36.271 26.278 13.989 1.00 14.84 37 PHE A N 1
ATOM 1551 C CA . PHE B 1 66 ? 34.910 26.655 14.372 1.00 16.85 37 PHE A CA 1
ATOM 1552 C C . PHE B 1 66 ? 34.509 25.884 15.618 1.00 18.31 37 PHE A C 1
ATOM 1553 O O . PHE B 1 66 ? 35.125 24.865 15.950 1.00 16.92 37 PHE A O 1
ATOM 1561 N N . LEU B 1 67 ? 33.478 26.364 16.312 1.00 17.99 38 LEU A N 1
ATOM 1562 C CA . LEU B 1 67 ? 32.906 25.636 17.445 1.00 21.07 38 LEU A CA 1
ATOM 1563 C C . LEU B 1 67 ? 31.900 24.596 16.957 1.00 20.68 38 LEU A C 1
ATOM 1564 O O . LEU B 1 67 ? 31.220 24.817 15.969 1.00 20.37 38 LEU A O 1
ATOM 1569 N N . LEU B 1 68 ? 31.813 23.464 17.642 1.00 20.54 39 LEU A N 1
ATOM 1570 C CA . LEU B 1 68 ? 30.870 22.422 17.232 1.00 23.59 39 LEU A CA 1
ATOM 1571 C C . LEU B 1 68 ? 29.423 22.850 17.441 1.00 27.04 39 LEU A C 1
ATOM 1572 O O . LEU B 1 68 ? 28.496 22.226 16.921 1.00 30.18 39 LEU A O 1
ATOM 1577 N N . SER B 1 69 ? 29.251 23.933 18.190 1.00 28.92 40 SER A N 1
ATOM 1578 C CA . SER B 1 69 ? 27.957 24.558 18.440 1.00 27.57 40 SER A CA 1
ATOM 1579 C C . SER B 1 69 ? 27.523 25.487 17.309 1.00 29.31 40 SER A C 1
ATOM 1580 O O . SER B 1 69 ? 26.416 26.024 17.338 1.00 31.79 40 SER A O 1
ATOM 1583 N N . SER B 1 70 ? 28.403 25.687 16.331 1.00 25.98 41 SER A N 1
ATOM 1584 C CA . SER B 1 70 ? 28.187 26.643 15.252 1.00 29.55 41 SER A CA 1
ATOM 1585 C C . SER B 1 70 ? 26.920 26.374 14.445 1.00 32.30 41 SER A C 1
ATOM 1586 O O . SER B 1 70 ? 26.767 25.309 13.865 1.00 28.13 41 SER A O 1
ATOM 1589 N N . PRO B 1 71 ? 26.006 27.352 14.420 1.00 35.67 42 PRO A N 1
ATOM 1590 C CA . PRO B 1 71 ? 24.826 27.305 13.552 1.00 33.70 42 PRO A CA 1
ATOM 1591 C C . PRO B 1 71 ? 25.179 27.115 12.080 1.00 33.41 42 PRO A C 1
ATOM 1592 O O . PRO B 1 71 ? 24.449 26.416 11.377 1.00 35.11 42 PRO A O 1
ATOM 1596 N N . LYS B 1 72 ? 26.276 27.716 11.625 1.00 29.28 43 LYS A N 1
ATOM 1597 C CA . LYS B 1 72 ? 26.710 27.566 10.237 1.00 31.46 43 LYS A CA 1
ATOM 1598 C C . LYS B 1 72 ? 27.097 26.127 9.938 1.00 30.77 43 LYS A C 1
ATOM 1599 O O . LYS B 1 72 ? 26.871 25.627 8.840 1.00 28.68 43 LYS A O 1
ATOM 1605 N N . LEU B 1 73 ? 27.703 25.480 10.926 1.00 29.90 44 LEU A N 1
ATOM 1606 C CA . LEU B 1 73 ? 28.038 24.068 10.833 1.00 29.04 44 LEU A CA 1
ATOM 1607 C C . LEU B 1 73 ? 26.756 23.255 10.751 1.00 30.09 44 LEU A C 1
ATOM 1608 O O . LEU B 1 73 ? 26.566 22.473 9.822 1.00 26.95 44 LEU A O 1
ATOM 1613 N N . LYS B 1 74 ? 25.868 23.470 11.722 1.00 28.71 45 LYS A N 1
ATOM 1614 C CA . LYS B 1 74 ? 24.605 22.746 11.771 1.00 26.71 45 LYS A CA 1
ATOM 1615 C C . LYS B 1 74 ? 23.788 22.942 10.498 1.00 30.55 45 LYS A C 1
ATOM 1616 O O . LYS B 1 74 ? 23.315 21.974 9.900 1.00 29.41 45 LYS A O 1
ATOM 1622 N N . ARG B 1 75 ? 23.633 24.194 10.078 1.00 27.21 46 ARG A N 1
ATOM 1623 C CA . ARG B 1 75 ? 22.883 24.504 8.862 1.00 29.64 46 ARG A CA 1
ATOM 1624 C C . ARG B 1 75 ? 23.465 23.832 7.621 1.00 28.85 46 ARG A C 1
ATOM 1625 O O . ARG B 1 75 ? 22.728 23.354 6.765 1.00 29.63 46 ARG A O 1
ATOM 1627 N N . ALA B 1 76 ? 24.789 23.793 7.542 1.00 27.63 47 ALA A N 1
ATOM 1628 C CA . ALA B 1 76 ? 25.492 23.189 6.412 1.00 28.37 47 ALA A CA 1
ATOM 1629 C C . ALA B 1 76 ? 25.214 21.687 6.287 1.00 27.23 47 ALA A C 1
ATOM 1630 O O . ALA B 1 76 ? 25.349 21.112 5.210 1.00 32.61 47 ALA A O 1
ATOM 1632 N N . GLY B 1 77 ? 24.816 21.052 7.384 1.00 25.33 48 GLY A N 1
ATOM 1633 C CA . GLY B 1 77 ? 24.468 19.647 7.343 1.00 28.04 48 GLY A CA 1
ATOM 1634 C C . GLY B 1 77 ? 22.965 19.449 7.293 1.00 32.21 48 GLY A C 1
ATOM 1635 O O . GLY B 1 77 ? 22.485 18.317 7.398 1.00 33.33 48 GLY A O 1
ATOM 1636 N N . LEU B 1 78 ? 22.235 20.555 7.132 1.00 31.04 49 LEU A N 1
ATOM 1637 C CA . LEU B 1 78 ? 20.768 20.561 7.088 1.00 33.78 49 LEU A CA 1
ATOM 1638 C C . LEU B 1 78 ? 20.196 19.756 8.252 1.00 33.76 49 LEU A C 1
ATOM 1639 O O . LEU B 1 78 ? 20.611 19.944 9.396 1.00 34.50 49 LEU A O 1
ATOM 1644 N N . ASP B 1 79 ? 19.262 18.852 7.962 1.00 30.96 50 ASP A N 1
ATOM 1645 C CA . ASP B 1 79 ? 18.672 18.014 9.010 1.00 33.88 50 ASP A CA 1
ATOM 1646 C C . ASP B 1 79 ? 19.294 16.621 9.037 1.00 38.07 50 ASP A C 1
ATOM 1647 O O . ASP B 1 79 ? 18.668 15.665 9.497 1.00 36.43 50 ASP A O 1
ATOM 1652 N N . TYR B 1 80 ? 20.526 16.513 8.548 1.00 32.80 51 TYR A N 1
ATOM 1653 C CA . TYR B 1 80 ? 21.173 15.214 8.384 1.00 31.58 51 TYR A CA 1
ATOM 1654 C C . TYR B 1 80 ? 22.114 14.844 9.519 1.00 33.39 51 TYR A C 1
ATOM 1655 O O . TYR B 1 80 ? 22.483 13.675 9.661 1.00 31.05 51 TYR A O 1
ATOM 1664 N N . TRP B 1 81 ? 22.493 15.831 10.329 1.00 34.29 52 TRP A N 1
ATOM 1665 C CA . TRP B 1 81 ? 23.384 15.579 11.463 1.00 32.09 52 TRP A CA 1
ATOM 1666 C C . TRP B 1 81 ? 22.915 14.423 12.381 1.00 32.17 52 TRP A C 1
ATOM 1667 O O . TRP B 1 81 ? 23.752 13.655 12.862 1.00 29.44 52 TRP A O 1
ATOM 1678 N N . PRO B 1 82 ? 21.592 14.268 12.610 1.00 35.11 53 PRO A N 1
ATOM 1679 C CA . PRO B 1 82 ? 21.183 13.068 13.358 1.00 34.03 53 PRO A CA 1
ATOM 1680 C C . PRO B 1 82 ? 21.620 11.738 12.738 1.00 33.20 53 PRO A C 1
ATOM 1681 O O . PRO B 1 82 ? 21.670 10.730 13.446 1.00 33.04 53 PRO A O 1
ATOM 1685 N N . HIS B 1 83 ? 21.926 11.733 11.444 1.00 28.88 54 HIS A N 1
ATOM 1686 C CA . HIS B 1 83 ? 22.274 10.501 10.744 1.00 29.65 54 HIS A CA 1
ATOM 1687 C C . HIS B 1 83 ? 23.770 10.365 10.495 1.00 26.95 54 HIS A C 1
ATOM 1688 O O . HIS B 1 83 ? 24.207 9.467 9.785 1.00 29.19 54 HIS A O 1
ATOM 1695 N N . VAL B 1 84 ? 24.551 11.265 11.077 1.00 25.35 55 VAL A N 1
ATOM 1696 C CA . VAL B 1 84 ? 25.999 11.224 10.927 1.00 22.13 55 VAL A CA 1
ATOM 1697 C C . VAL B 1 84 ? 26.620 10.528 12.120 1.00 21.21 55 VAL A C 1
ATOM 1698 O O . VAL B 1 84 ? 26.329 10.874 13.262 1.00 22.80 55 VAL A O 1
ATOM 1702 N N . ASP B 1 85 ? 27.455 9.535 11.851 1.00 18.86 56 ASP A N 1
ATOM 1703 C CA . ASP B 1 85 ? 28.251 8.896 12.898 1.00 19.59 56 ASP A CA 1
ATOM 1704 C C . ASP B 1 85 ? 29.511 9.728 13.087 1.00 21.90 56 ASP A C 1
ATOM 1705 O O . ASP B 1 85 ? 30.515 9.507 12.399 1.00 19.64 56 ASP A O 1
ATOM 1710 N N . LEU B 1 86 ? 29.454 10.681 14.016 1.00 17.93 57 LEU A N 1
ATOM 1711 C CA . LEU B 1 86 ? 30.515 11.673 14.177 1.00 19.53 57 LEU A CA 1
ATOM 1712 C C . LEU B 1 86 ? 31.524 11.238 15.231 1.00 23.08 57 LEU A C 1
ATOM 1713 O O . LEU B 1 86 ? 31.152 10.902 16.365 1.00 23.96 57 LEU A O 1
ATOM 1718 N N . ARG B 1 87 ? 32.801 11.227 14.850 1.00 16.94 58 ARG A N 1
ATOM 1719 C CA . ARG B 1 87 ? 33.890 10.883 15.761 1.00 16.84 58 ARG A CA 1
ATOM 1720 C C . ARG B 1 87 ? 34.804 12.086 15.947 1.00 19.94 58 ARG A C 1
ATOM 1721 O O . ARG B 1 87 ? 35.227 12.698 14.974 1.00 17.94 58 ARG A O 1
ATOM 1729 N N . LEU B 1 88 ? 35.131 12.416 17.192 1.00 17.15 59 LEU A N 1
ATOM 1730 C CA . LEU B 1 88 ? 36.031 13.526 17.458 1.00 17.14 59 LEU A CA 1
ATOM 1731 C C . LEU B 1 88 ? 37.343 13.027 18.024 1.00 22.11 59 LEU A C 1
ATOM 1732 O O . LEU B 1 88 ? 37.357 12.180 18.915 1.00 23.42 59 LEU A O 1
ATOM 1737 N N . HIS B 1 89 ? 38.444 13.560 17.515 1.00 18.75 60 HIS A N 1
ATOM 1738 C CA . HIS B 1 89 ? 39.759 13.231 18.044 1.00 18.39 60 HIS A CA 1
ATOM 1739 C C . HIS B 1 89 ? 40.444 14.499 18.536 1.00 20.40 60 HIS A C 1
ATOM 1740 O O . HIS B 1 89 ? 40.419 15.525 17.864 1.00 18.32 60 HIS A O 1
ATOM 1747 N N . ASP B 1 90 ? 41.045 14.433 19.725 1.00 22.25 61 ASP A N 1
ATOM 1748 C CA . ASP B 1 90 ? 41.665 15.614 20.310 1.00 24.25 61 ASP A CA 1
ATOM 1749 C C . ASP B 1 90 ? 42.925 16.038 19.599 1.00 22.59 61 ASP A C 1
ATOM 1750 O O . ASP B 1 90 ? 43.355 17.181 19.723 1.00 26.03 61 ASP A O 1
ATOM 1755 N N . SER B 1 91 ? 43.519 15.115 18.850 1.00 22.78 62 SER A N 1
ATOM 1756 C CA . SER B 1 91 ? 44.778 15.359 18.177 1.00 20.74 62 SER A CA 1
ATOM 1757 C C . SER B 1 91 ? 45.003 14.299 17.128 1.00 21.55 62 SER A C 1
ATOM 1758 O O . SER B 1 91 ? 44.307 13.280 17.110 1.00 22.31 62 SER A O 1
ATOM 1761 N N . PHE B 1 92 ? 46.000 14.516 16.280 1.00 21.63 63 PHE A N 1
ATOM 1762 C CA . PHE B 1 92 ? 46.370 13.494 15.314 1.00 22.62 63 PHE A CA 1
ATOM 1763 C C . PHE B 1 92 ? 46.828 12.220 16.027 1.00 24.36 63 PHE A C 1
ATOM 1764 O O . PHE B 1 92 ? 46.505 11.108 15.598 1.00 19.85 63 PHE A O 1
ATOM 1772 N N . ALA B 1 93 ? 47.556 12.371 17.134 1.00 24.93 64 ALA A N 1
ATOM 1773 C CA . ALA B 1 93 ? 47.999 11.202 17.883 1.00 22.36 64 ALA A CA 1
ATOM 1774 C C . ALA B 1 93 ? 46.821 10.358 18.340 1.00 20.56 64 ALA A C 1
ATOM 1775 O O . ALA B 1 93 ? 46.876 9.126 18.293 1.00 21.01 64 ALA A O 1
ATOM 1777 N N . ALA B 1 94 ? 45.763 11.029 18.782 1.00 18.15 65 ALA A N 1
ATOM 1778 C CA . ALA B 1 94 ? 44.562 10.371 19.261 1.00 19.34 65 ALA A CA 1
ATOM 1779 C C . ALA B 1 94 ? 43.881 9.628 18.130 1.00 19.84 65 ALA A C 1
ATOM 1780 O O . ALA B 1 94 ? 43.377 8.527 18.325 1.00 21.33 65 ALA A O 1
ATOM 1782 N N . PHE B 1 95 ? 43.856 10.251 16.956 1.00 18.99 66 PHE A N 1
ATOM 1783 C CA . PHE B 1 95 ? 43.309 9.593 15.777 1.00 19.77 66 PHE A CA 1
ATOM 1784 C C . PHE B 1 95 ? 44.049 8.296 15.481 1.00 18.88 66 PHE A C 1
ATOM 1785 O O . PHE B 1 95 ? 43.431 7.257 15.237 1.00 18.47 66 PHE A O 1
ATOM 1793 N N . LEU B 1 96 ? 45.377 8.356 15.508 1.00 19.68 67 LEU A N 1
ATOM 1794 C CA . LEU B 1 96 ? 46.192 7.179 15.207 1.00 19.96 67 LEU A CA 1
ATOM 1795 C C . LEU B 1 96 ? 45.962 6.040 16.197 1.00 20.35 67 LEU A C 1
ATOM 1796 O O . LEU B 1 96 ? 45.924 4.876 15.813 1.00 20.29 67 LEU A O 1
ATOM 1801 N N . GLU B 1 97 ? 45.795 6.374 17.474 1.00 21.67 68 GLU A N 1
ATOM 1802 C CA . GLU B 1 97 ? 45.537 5.351 18.488 1.00 23.59 68 GLU A CA 1
ATOM 1803 C C . GLU B 1 97 ? 44.164 4.718 18.334 1.00 26.18 68 GLU A C 1
ATOM 1804 O O . GLU B 1 97 ? 43.929 3.612 18.810 1.00 27.64 68 GLU A O 1
ATOM 1810 N N . ALA B 1 98 ? 43.258 5.429 17.671 1.00 21.41 69 ALA A N 1
ATOM 1811 C CA . ALA B 1 98 ? 41.920 4.918 17.428 1.00 24.82 69 ALA A CA 1
ATOM 1812 C C . ALA B 1 98 ? 41.869 4.109 16.135 1.00 21.93 69 ALA A C 1
ATOM 1813 O O . ALA B 1 98 ? 40.829 3.564 15.782 1.00 31.98 69 ALA A O 1
ATOM 1815 N N . LEU B 1 99 ? 42.995 4.043 15.431 1.00 20.94 70 LEU A N 1
ATOM 1816 C CA . LEU B 1 99 ? 43.079 3.335 14.157 1.00 20.15 70 LEU A CA 1
ATOM 1817 C C . LEU B 1 99 ? 43.353 1.854 14.394 1.00 24.45 70 LEU A C 1
ATOM 1818 O O . LEU B 1 99 ? 44.446 1.501 14.846 1.00 23.39 70 LEU A O 1
ATOM 1823 N N . PRO B 1 100 ? 42.371 0.987 14.089 1.00 24.99 71 PRO A N 1
ATOM 1824 C CA . PRO B 1 100 ? 42.546 -0.455 14.327 1.00 20.79 71 PRO A CA 1
ATOM 1825 C C . PRO B 1 100 ? 43.839 -0.987 13.717 1.00 22.58 71 PRO A C 1
ATOM 1826 O O . PRO B 1 100 ? 44.270 -0.533 12.656 1.00 19.33 71 PRO A O 1
ATOM 1830 N N . ARG B 1 101 ? 44.465 -1.939 14.396 1.00 21.93 72 ARG A N 1
ATOM 1831 C CA . ARG B 1 101 ? 45.679 -2.537 13.863 1.00 22.04 72 ARG A CA 1
ATOM 1832 C C . ARG B 1 101 ? 45.427 -3.084 12.464 1.00 21.32 72 ARG A C 1
ATOM 1833 O O . ARG B 1 101 ? 44.440 -3.779 12.228 1.00 23.72 72 ARG A O 1
ATOM 1841 N N . GLY B 1 102 ? 46.302 -2.732 11.527 1.00 18.42 73 GLY A N 1
ATOM 1842 C CA . GLY B 1 102 ? 46.158 -3.171 10.150 1.00 21.36 73 GLY A CA 1
ATOM 1843 C C . GLY B 1 102 ? 45.294 -2.287 9.267 1.00 18.86 73 GLY A C 1
ATOM 1844 O O . GLY B 1 102 ? 45.269 -2.473 8.053 1.00 18.65 73 GLY A O 1
ATOM 1845 N N . ALA B 1 103 ? 44.590 -1.329 9.864 1.00 17.74 74 ALA A N 1
ATOM 1846 C CA . ALA B 1 103 ? 43.699 -0.455 9.088 1.00 16.15 74 ALA A CA 1
ATOM 1847 C C . ALA B 1 103 ? 44.490 0.391 8.084 1.00 14.35 74 ALA A C 1
ATOM 1848 O O . ALA B 1 103 ? 45.631 0.786 8.362 1.00 15.66 74 ALA A O 1
ATOM 1850 N N . ARG B 1 104 ? 43.874 0.672 6.933 1.00 14.99 75 ARG A N 1
ATOM 1851 C CA . ARG B 1 104 ? 44.554 1.449 5.884 1.00 14.36 75 ARG A CA 1
ATOM 1852 C C . ARG B 1 104 ? 44.128 2.903 5.913 1.00 13.80 75 ARG A C 1
ATOM 1853 O O . ARG B 1 104 ? 42.950 3.189 6.106 1.00 15.02 75 ARG A O 1
ATOM 1861 N N . VAL B 1 105 ? 45.093 3.795 5.715 1.00 13.50 76 VAL A N 1
ATOM 1862 C CA . VAL B 1 105 ? 44.806 5.212 5.553 1.00 12.32 76 VAL A CA 1
ATOM 1863 C C . VAL B 1 105 ? 45.335 5.670 4.208 1.00 15.25 76 VAL A C 1
ATOM 1864 O O . VAL B 1 105 ? 46.463 5.337 3.841 1.00 15.05 76 VAL A O 1
ATOM 1868 N N . PHE B 1 106 ? 44.520 6.427 3.478 1.00 12.60 77 PHE A N 1
ATOM 1869 C CA . PHE B 1 106 ? 44.970 7.110 2.274 1.00 12.09 77 PHE A CA 1
ATOM 1870 C C . PHE B 1 106 ? 44.966 8.608 2.556 1.00 13.86 77 PHE A C 1
ATOM 1871 O O . PHE B 1 106 ? 43.934 9.148 2.976 1.00 14.52 77 PHE A O 1
ATOM 1879 N N . ALA B 1 107 ? 46.107 9.262 2.344 1.00 12.85 78 ALA A N 1
ATOM 1880 C CA . ALA B 1 107 ? 46.218 10.708 2.550 1.00 12.03 78 ALA A CA 1
ATOM 1881 C C . ALA B 1 107 ? 45.989 11.428 1.224 1.00 13.40 78 ALA A C 1
ATOM 1882 O O . ALA B 1 107 ? 46.738 11.241 0.270 1.00 13.84 78 ALA A O 1
ATOM 1884 N N . PHE B 1 108 ? 44.955 12.260 1.165 1.00 11.52 79 PHE A N 1
ATOM 1885 C CA . PHE B 1 108 ? 44.629 12.929 -0.082 1.00 13.48 79 PHE A CA 1
ATOM 1886 C C . PHE B 1 108 ? 45.365 14.250 -0.187 1.00 15.14 79 PHE A C 1
ATOM 1887 O O . PHE B 1 108 ? 45.362 15.061 0.735 1.00 13.95 79 PHE A O 1
ATOM 1895 N N . SER B 1 109 ? 46.044 14.440 -1.310 1.00 12.09 80 SER A N 1
ATOM 1896 C CA . SER B 1 109 ? 46.839 15.640 -1.497 1.00 12.82 80 SER A CA 1
ATOM 1897 C C . SER B 1 109 ? 46.889 16.001 -2.964 1.00 14.21 80 SER A C 1
ATOM 1898 O O . SER B 1 109 ? 47.020 15.115 -3.801 1.00 14.29 80 SER A O 1
ATOM 1901 N N . ALA B 1 110 ? 46.822 17.299 -3.266 1.00 14.95 81 ALA A N 1
ATOM 1902 C CA . ALA B 1 110 ? 47.034 17.772 -4.636 1.00 17.09 81 ALA A CA 1
ATOM 1903 C C . ALA B 1 110 ? 48.473 17.512 -5.101 1.00 20.09 81 ALA A C 1
ATOM 1904 O O . ALA B 1 110 ? 48.769 17.587 -6.295 1.00 25.09 81 ALA A O 1
ATOM 1906 N N . ARG B 1 111 ? 49.369 17.228 -4.160 1.00 18.76 82 ARG A N 1
ATOM 1907 C CA . ARG B 1 111 ? 50.739 16.832 -4.482 1.00 19.16 82 ARG A CA 1
ATOM 1908 C C . ARG B 1 111 ? 50.939 15.312 -4.379 1.00 18.60 82 ARG A C 1
ATOM 1909 O O . ARG B 1 111 ? 52.085 14.840 -4.297 1.00 18.58 82 ARG A O 1
ATOM 1917 N N . GLY B 1 112 ? 49.839 14.562 -4.333 1.00 16.12 83 GLY A N 1
ATOM 1918 C CA . GLY B 1 112 ? 49.911 13.127 -4.067 1.00 14.75 83 GLY A CA 1
ATOM 1919 C C . GLY B 1 112 ? 50.626 12.335 -5.151 1.00 17.53 83 GLY A C 1
ATOM 1920 O O . GLY B 1 112 ? 50.743 12.800 -6.295 1.00 17.19 83 GLY A O 1
ATOM 1921 N N . GLU B 1 113 ? 51.077 11.134 -4.789 1.00 16.97 84 GLU A N 1
ATOM 1922 C CA . GLU B 1 113 ? 51.963 10.314 -5.627 1.00 17.93 84 GLU A CA 1
ATOM 1923 C C . GLU B 1 113 ? 51.239 9.535 -6.711 1.00 21.51 84 GLU A C 1
ATOM 1924 O O . GLU B 1 113 ? 51.748 9.392 -7.829 1.00 23.86 84 GLU A O 1
ATOM 1930 N N . ALA B 1 114 ? 50.065 9.012 -6.368 1.00 16.27 85 ALA A N 1
ATOM 1931 C CA . ALA B 1 114 ? 49.282 8.210 -7.301 1.00 20.87 85 ALA A CA 1
ATOM 1932 C C . ALA B 1 114 ? 47.899 8.805 -7.515 1.00 16.65 85 ALA A C 1
ATOM 1933 O O . ALA B 1 114 ? 47.341 9.438 -6.623 1.00 17.90 85 ALA A O 1
ATOM 1935 N N . SER B 1 115 ? 47.342 8.591 -8.699 1.00 17.88 86 SER A N 1
ATOM 1936 C CA . SER B 1 115 ? 45.993 9.031 -8.975 1.00 17.15 86 SER A CA 1
ATOM 1937 C C . SER B 1 115 ? 44.994 8.272 -8.125 1.00 18.30 86 SER A C 1
ATOM 1938 O O . SER B 1 115 ? 45.152 7.079 -7.889 1.00 17.24 86 SER A O 1
ATOM 1941 N N . LEU B 1 116 ? 43.966 8.980 -7.670 1.00 15.84 87 LEU A N 1
ATOM 1942 C CA . LEU B 1 116 ? 42.790 8.361 -7.070 1.00 15.02 87 LEU A CA 1
ATOM 1943 C C . LEU B 1 116 ? 42.339 7.088 -7.806 1.00 15.86 87 LEU A C 1
ATOM 1944 O O . LEU B 1 116 ? 41.998 6.091 -7.176 1.00 15.83 87 LEU A O 1
ATOM 1949 N N . TYR B 1 117 ? 42.341 7.125 -9.138 1.00 15.73 88 TYR A N 1
ATOM 1950 C CA . TYR B 1 117 ? 41.750 6.037 -9.924 1.00 17.18 88 TYR A CA 1
ATOM 1951 C C . TYR B 1 117 ? 42.668 4.826 -10.021 1.00 19.25 88 TYR A C 1
ATOM 1952 O O . TYR B 1 117 ? 42.247 3.769 -10.490 1.00 20.33 88 TYR A O 1
ATOM 1961 N N . GLU B 1 118 ? 43.896 4.959 -9.520 1.00 16.37 89 GLU A N 1
ATOM 1962 C CA . GLU B 1 118 ? 44.798 3.814 -9.431 1.00 18.30 89 GLU A CA 1
ATOM 1963 C C . GLU B 1 118 ? 44.624 3.038 -8.127 1.00 20.37 89 GLU A C 1
ATOM 1964 O O . GLU B 1 118 ? 45.036 1.878 -8.043 1.00 17.95 89 GLU A O 1
ATOM 1970 N N . ALA B 1 119 ? 44.000 3.663 -7.127 1.00 15.15 90 ALA A N 1
ATOM 1971 C CA . ALA B 1 119 ? 43.755 2.983 -5.847 1.00 14.46 90 ALA A CA 1
ATOM 1972 C C . ALA B 1 119 ? 42.688 1.909 -5.984 1.00 17.94 90 ALA A C 1
ATOM 1973 O O . ALA B 1 119 ? 41.741 2.051 -6.767 1.00 18.63 90 ALA A O 1
ATOM 1975 N N . ARG B 1 120 ? 42.829 0.843 -5.200 1.00 16.60 91 ARG A N 1
ATOM 1976 C CA . ARG B 1 120 ? 41.794 -0.162 -5.094 1.00 15.53 91 ARG A CA 1
ATOM 1977 C C . ARG B 1 120 ? 41.276 -0.181 -3.663 1.00 15.50 91 ARG A C 1
ATOM 1978 O O . ARG B 1 120 ? 41.909 -0.755 -2.773 1.00 16.08 91 ARG A O 1
ATOM 1986 N N . PHE B 1 121 ? 40.129 0.444 -3.443 1.00 14.67 92 PHE A N 1
ATOM 1987 C CA . PHE B 1 121 ? 39.648 0.640 -2.088 1.00 14.16 92 PHE A CA 1
ATOM 1988 C C . PHE B 1 121 ? 39.047 -0.630 -1.494 1.00 16.87 92 PHE A C 1
ATOM 1989 O O . PHE B 1 121 ? 38.627 -1.543 -2.209 1.00 17.32 92 PHE A O 1
ATOM 1997 N N . ARG B 1 122 ? 39.067 -0.693 -0.167 1.00 15.26 93 ARG A N 1
ATOM 1998 C CA . ARG B 1 122 ? 38.523 -1.823 0.582 1.00 15.26 93 ARG A CA 1
ATOM 1999 C C . ARG B 1 122 ? 37.601 -1.332 1.674 1.00 15.86 93 ARG A C 1
ATOM 2000 O O . ARG B 1 122 ? 37.788 -0.235 2.206 1.00 15.89 93 ARG A O 1
ATOM 2008 N N . GLU B 1 123 ? 36.619 -2.160 2.018 1.00 15.08 94 GLU A N 1
ATOM 2009 C CA . GLU B 1 123 ? 35.795 -1.934 3.200 1.00 18.33 94 GLU A CA 1
ATOM 2010 C C . GLU B 1 123 ? 36.650 -1.551 4.409 1.00 17.49 94 GLU A C 1
ATOM 2011 O O . GLU B 1 123 ? 37.632 -2.228 4.734 1.00 18.15 94 GLU A O 1
ATOM 2017 N N . GLY B 1 124 ? 36.291 -0.459 5.072 1.00 15.46 95 GLY A N 1
ATOM 2018 C CA . GLY B 1 124 ? 37.004 -0.060 6.272 1.00 16.87 95 GLY A CA 1
ATOM 2019 C C . GLY B 1 124 ? 38.194 0.874 6.082 1.00 17.62 95 GLY A C 1
ATOM 2020 O O . GLY B 1 124 ? 38.774 1.325 7.072 1.00 16.23 95 GLY A O 1
ATOM 2021 N N . ASP B 1 125 ? 38.553 1.166 4.832 1.00 14.49 96 ASP A N 1
ATOM 2022 C CA . ASP B 1 125 ? 39.617 2.139 4.550 1.00 13.37 96 ASP A CA 1
ATOM 2023 C C . ASP B 1 125 ? 39.305 3.487 5.181 1.00 11.58 96 ASP A C 1
ATOM 2024 O O . ASP B 1 125 ? 38.141 3.880 5.252 1.00 13.90 96 ASP A O 1
ATOM 2029 N N . TYR B 1 126 ? 40.347 4.192 5.615 1.00 11.47 97 TYR A N 1
ATOM 2030 C CA . TYR B 1 126 ? 40.223 5.574 6.083 1.00 12.67 97 TYR A CA 1
ATOM 2031 C C . TYR B 1 126 ? 40.724 6.535 5.017 1.00 12.12 97 TYR A C 1
ATOM 2032 O O . TYR B 1 126 ? 41.834 6.376 4.499 1.00 12.87 97 TYR A O 1
ATOM 2041 N N . LEU B 1 127 ? 39.898 7.528 4.685 1.00 11.62 98 LEU A N 1
ATOM 2042 C CA . LEU B 1 127 ? 40.268 8.559 3.716 1.00 10.85 98 LEU A CA 1
ATOM 2043 C C . LEU B 1 127 ? 40.526 9.857 4.460 1.00 11.79 98 LEU A C 1
ATOM 2044 O O . LEU B 1 127 ? 39.617 10.387 5.094 1.00 11.04 98 LEU A O 1
ATOM 2049 N N . LEU B 1 128 ? 41.770 10.337 4.393 1.00 11.01 99 LEU A N 1
ATOM 2050 C CA . LEU B 1 128 ? 42.236 11.471 5.184 1.00 11.04 99 LEU A CA 1
ATOM 2051 C C . LEU B 1 128 ? 42.441 12.721 4.343 1.00 11.03 99 LEU A C 1
ATOM 2052 O O . LEU B 1 128 ? 43.144 12.686 3.344 1.00 12.46 99 LEU A O 1
ATOM 2057 N N . PHE B 1 129 ? 41.855 13.831 4.785 1.00 10.07 100 PHE A N 1
ATOM 2058 C CA . PHE B 1 129 ? 41.924 15.098 4.058 1.00 12.23 100 PHE A CA 1
ATOM 2059 C C . PHE B 1 129 ? 42.434 16.202 4.951 1.00 12.35 100 PHE A C 1
ATOM 2060 O O . PHE B 1 129 ? 42.242 16.164 6.163 1.00 13.24 100 PHE A O 1
ATOM 2068 N N . GLY B 1 130 ? 43.084 17.187 4.345 1.00 13.19 101 GLY A N 1
ATOM 2069 C CA . GLY B 1 130 ? 43.704 18.257 5.102 1.00 14.40 101 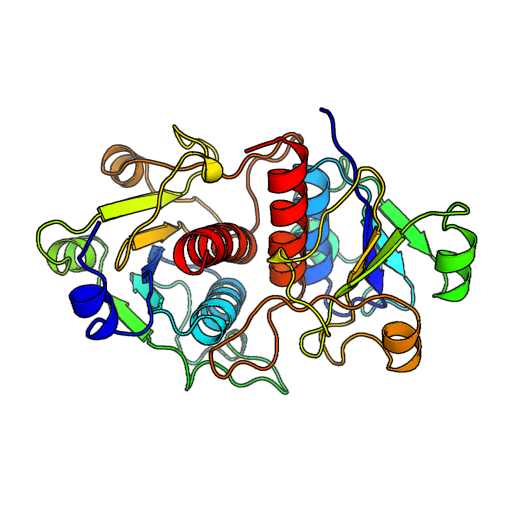GLY A CA 1
ATOM 2070 C C . GLY B 1 130 ? 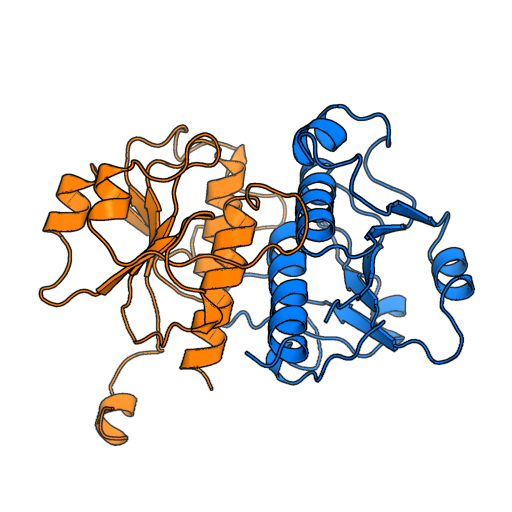42.874 19.524 5.168 1.00 15.25 101 GLY A C 1
ATOM 2071 O O . GLY B 1 130 ? 41.791 19.600 4.601 1.00 15.91 101 GLY A O 1
ATOM 2072 N N . PRO B 1 131 ? 43.381 20.520 5.908 1.00 15.71 102 PRO A N 1
ATOM 2073 C CA . PRO B 1 131 ? 42.719 21.817 6.072 1.00 19.43 102 PRO A CA 1
ATOM 2074 C C . PRO B 1 131 ? 42.749 22.641 4.784 1.00 18.46 102 PRO A C 1
ATOM 2075 O O . PRO B 1 131 ? 43.698 22.549 4.018 1.00 18.88 102 PRO A O 1
ATOM 2079 N N . GLU B 1 132 ? 41.704 23.432 4.570 1.00 17.53 103 GLU A N 1
ATOM 2080 C CA . GLU B 1 132 ? 41.545 24.230 3.363 1.00 19.47 103 GLU A CA 1
ATOM 2081 C C . GLU B 1 132 ? 42.754 25.131 3.040 1.00 22.11 103 GLU A C 1
ATOM 2082 O O . GLU B 1 132 ? 43.166 25.233 1.879 1.00 21.38 103 GLU A O 1
ATOM 2088 N N . SER B 1 133 ? 43.327 25.762 4.063 1.00 20.71 104 SER A N 1
ATOM 2089 C CA . SER B 1 133 ? 44.322 26.810 3.858 1.00 26.46 104 SER A CA 1
ATOM 2090 C C . SER B 1 133 ? 45.752 26.303 3.656 1.00 28.59 104 SER A C 1
ATOM 2091 O O . SER B 1 133 ? 46.615 27.059 3.210 1.00 25.10 104 SER A O 1
ATOM 2094 N N . ARG B 1 134 ? 46.024 25.043 3.982 1.00 22.69 105 ARG A N 1
ATOM 2095 C CA . ARG B 1 134 ? 47.389 24.550 3.796 1.00 23.06 105 ARG A CA 1
ATOM 2096 C C . ARG B 1 134 ? 47.552 23.061 3.595 1.00 25.54 105 ARG A C 1
ATOM 2097 O O . ARG B 1 134 ? 48.665 22.595 3.362 1.00 23.21 105 ARG A O 1
ATOM 2105 N N . GLY B 1 135 ? 46.468 22.309 3.691 1.00 21.30 106 GLY A N 1
ATOM 2106 C CA . GLY B 1 135 ? 46.555 20.881 3.458 1.00 20.26 106 GLY A CA 1
ATOM 2107 C C . GLY B 1 135 ? 47.262 20.146 4.587 1.00 20.02 106 GLY A C 1
ATOM 2108 O O . GLY B 1 135 ? 47.662 20.744 5.595 1.00 18.36 106 GLY A O 1
ATOM 2109 N N . LEU B 1 136 ? 47.410 18.833 4.425 1.00 16.79 107 LEU A N 1
ATOM 2110 C CA . LEU B 1 136 ? 48.083 18.009 5.411 1.00 14.37 107 LEU A CA 1
ATOM 2111 C C . LEU B 1 136 ? 49.541 18.398 5.567 1.00 15.69 107 LEU A C 1
ATOM 2112 O O . LEU B 1 136 ? 50.213 18.731 4.579 1.00 18.72 107 LEU A O 1
ATOM 2117 N N . PRO B 1 137 ? 50.038 18.363 6.810 1.00 17.36 108 PRO A N 1
ATOM 2118 C CA . PRO B 1 137 ? 51.448 18.586 7.137 1.00 19.80 108 PRO A CA 1
ATOM 2119 C C . PRO B 1 137 ? 52.354 17.611 6.409 1.00 23.73 108 PRO A C 1
ATOM 2120 O O . PRO B 1 137 ? 51.944 16.473 6.174 1.00 17.63 108 PRO A O 1
ATOM 2124 N N . GLU B 1 138 ? 53.569 18.040 6.080 1.00 25.68 109 GLU A N 1
ATOM 2125 C CA . GLU B 1 138 ? 54.493 17.190 5.351 1.00 26.79 109 GLU A CA 1
ATOM 2126 C C . GLU B 1 138 ? 54.732 15.873 6.081 1.00 21.98 109 GLU A C 1
ATOM 2127 O O . GLU B 1 138 ? 54.839 14.818 5.444 1.00 21.83 109 GLU A O 1
ATOM 2133 N N . GLU B 1 139 ? 54.795 15.940 7.411 1.00 21.45 110 GLU A N 1
ATOM 2134 C CA . GLU B 1 139 ? 55.045 14.765 8.237 1.00 24.68 110 GLU A CA 1
ATOM 2135 C C . GLU B 1 139 ? 53.905 13.748 8.137 1.00 21.93 110 GLU A C 1
ATOM 2136 O O . GLU B 1 139 ? 54.121 12.549 8.273 1.00 22.61 110 GLU A O 1
ATOM 2142 N N . VAL B 1 140 ? 52.693 14.244 7.919 1.00 19.18 111 VAL A N 1
ATOM 2143 C CA . VAL B 1 140 ? 51.535 13.367 7.779 1.00 20.49 111 VAL A CA 1
ATOM 2144 C C . VAL B 1 140 ? 51.529 12.778 6.373 1.00 20.44 111 VAL A C 1
ATOM 2145 O O . VAL B 1 140 ? 51.323 11.580 6.193 1.00 20.89 111 VAL A O 1
ATOM 2149 N N . LEU B 1 141 ? 51.777 13.621 5.374 1.00 18.50 112 LEU A N 1
ATOM 2150 C CA . LEU B 1 141 ? 51.893 13.137 3.994 1.00 19.07 112 LEU A CA 1
ATOM 2151 C C . LEU B 1 141 ? 52.966 12.061 3.871 1.00 25.19 112 LEU A C 1
ATOM 2152 O O . LEU B 1 141 ? 52.827 11.124 3.083 1.00 24.98 112 LEU A O 1
ATOM 2157 N N . ALA B 1 142 ? 54.037 12.191 4.652 1.00 19.15 113 ALA A N 1
ATOM 2158 C CA . ALA B 1 142 ? 55.146 11.244 4.558 1.00 23.01 113 ALA A CA 1
ATOM 2159 C C . ALA B 1 142 ? 54.771 9.879 5.122 1.00 23.19 113 ALA A C 1
ATOM 2160 O O . ALA B 1 142 ? 55.346 8.858 4.749 1.00 25.84 113 ALA A O 1
ATOM 2162 N N . ARG B 1 143 ? 53.803 9.870 6.027 1.00 21.50 114 ARG A N 1
ATOM 2163 C CA . ARG B 1 143 ? 53.450 8.668 6.752 1.00 22.76 114 ARG A CA 1
ATOM 2164 C C . ARG B 1 143 ? 52.543 7.676 6.029 1.00 22.86 114 ARG A C 1
ATOM 2165 O O . ARG B 1 143 ? 52.569 6.480 6.318 1.00 23.59 114 ARG A O 1
ATOM 2173 N N . PHE B 1 144 ? 51.731 8.172 5.108 1.00 19.33 115 PHE A N 1
ATOM 2174 C CA . PHE B 1 144 ? 50.730 7.351 4.434 1.00 19.33 115 PHE A CA 1
ATOM 2175 C C . PHE B 1 144 ? 50.908 7.398 2.925 1.00 16.61 115 PHE A C 1
ATOM 2176 O O . PHE B 1 144 ? 51.457 8.372 2.404 1.00 18.80 115 PHE A O 1
ATOM 2184 N N . PRO B 1 145 ? 50.420 6.365 2.211 1.00 17.02 116 PRO A N 1
ATOM 2185 C CA . PRO B 1 145 ? 50.324 6.508 0.760 1.00 16.13 116 PRO A CA 1
ATOM 2186 C C . PRO B 1 145 ? 49.445 7.703 0.421 1.00 16.81 116 PRO A C 1
ATOM 2187 O O . PRO B 1 145 ? 48.410 7.891 1.064 1.00 15.82 116 PRO A O 1
ATOM 2191 N N . THR B 1 146 ? 49.873 8.505 -0.545 1.00 18.10 117 THR A N 1
ATOM 2192 C CA . THR B 1 146 ? 49.122 9.696 -0.921 1.00 16.38 117 THR A CA 1
ATOM 2193 C C . THR B 1 146 ? 48.433 9.525 -2.262 1.00 16.84 117 THR A C 1
ATOM 2194 O O . THR B 1 146 ? 48.968 8.902 -3.205 1.00 14.94 117 THR A O 1
ATOM 2198 N N . LEU B 1 147 ? 47.226 10.072 -2.346 1.00 12.91 118 LEU A N 1
ATOM 2199 C CA . LEU B 1 147 ? 46.425 9.977 -3.560 1.00 12.34 118 LEU A CA 1
ATOM 2200 C C . LEU B 1 147 ? 46.106 11.386 -4.026 1.00 16.78 118 LEU A C 1
ATOM 2201 O O . LEU B 1 147 ? 45.745 12.243 -3.216 1.00 12.91 118 LEU A O 1
ATOM 2206 N N . LYS B 1 148 ? 46.256 11.614 -5.332 1.00 14.68 119 LYS A N 1
ATOM 2207 C CA . LYS B 1 148 ? 45.890 12.866 -5.959 1.00 13.31 119 LYS A CA 1
ATOM 2208 C C . LYS B 1 148 ? 44.676 12.696 -6.861 1.00 13.37 119 LYS A C 1
ATOM 2209 O O . LYS B 1 148 ? 44.632 11.796 -7.709 1.00 15.30 119 LYS A O 1
ATOM 2215 N N . ILE B 1 149 ? 43.683 13.554 -6.679 1.00 13.23 120 ILE A N 1
ATOM 2216 C CA . ILE B 1 149 ? 42.623 13.686 -7.660 1.00 14.44 120 ILE A CA 1
ATOM 2217 C C . ILE B 1 149 ? 43.188 14.480 -8.826 1.00 14.59 120 ILE A C 1
ATOM 2218 O O . ILE B 1 149 ? 43.693 15.587 -8.642 1.00 13.52 120 ILE A O 1
ATOM 2223 N N . PRO B 1 150 ? 43.149 13.898 -10.037 1.00 13.73 121 PRO A N 1
ATOM 2224 C CA . PRO B 1 150 ? 43.816 14.546 -11.168 1.00 18.36 121 PRO A CA 1
ATOM 2225 C C . PRO B 1 150 ? 43.290 15.950 -11.420 1.00 15.66 121 PRO A C 1
ATOM 2226 O O . PRO B 1 150 ? 42.082 16.194 -11.372 1.00 16.28 121 PRO A O 1
ATOM 2230 N N . MET B 1 151 ? 44.213 16.863 -11.668 1.00 17.16 122 MET A N 1
ATOM 2231 C CA . MET B 1 151 ? 43.871 18.234 -12.017 1.00 16.36 122 MET A CA 1
ATOM 2232 C C . MET B 1 151 ? 44.750 18.675 -13.182 1.00 18.70 122 MET A C 1
ATOM 2233 O O . MET B 1 151 ? 45.742 19.360 -12.997 1.00 18.66 122 MET A O 1
ATOM 2238 N N . PRO B 1 152 ? 44.394 18.248 -14.391 1.00 17.85 123 PRO A N 1
ATOM 2239 C CA . PRO B 1 152 ? 45.226 18.614 -15.546 1.00 22.27 123 PRO A CA 1
ATOM 2240 C C . PRO B 1 152 ? 45.217 20.120 -15.827 1.00 25.93 123 PRO A C 1
ATOM 2241 O O . PRO B 1 152 ? 46.192 20.655 -16.361 1.00 25.13 123 PRO A O 1
ATOM 2245 N N . GLY B 1 153 ? 44.134 20.796 -15.456 1.00 19.94 124 GLY A N 1
ATOM 2246 C CA . GLY B 1 153 ? 44.053 22.247 -15.575 1.00 22.50 124 GLY A CA 1
ATOM 2247 C C . GLY B 1 153 ? 44.916 22.985 -14.567 1.00 25.28 124 GLY A C 1
ATOM 2248 O O . GLY B 1 153 ? 45.536 22.373 -13.700 1.00 28.27 124 GLY A O 1
ATOM 2249 N N . PRO B 1 154 ? 44.937 24.322 -14.641 1.00 24.05 125 PRO A N 1
ATOM 2250 C CA . PRO B 1 154 ? 45.912 25.095 -13.859 1.00 24.08 125 PRO A CA 1
ATOM 2251 C C . PRO B 1 154 ? 45.641 25.248 -12.356 1.00 31.78 125 PRO A C 1
ATOM 2252 O O . PRO B 1 154 ? 46.431 25.919 -11.700 1.00 38.91 125 PRO A O 1
ATOM 2256 N N . VAL B 1 155 ? 44.579 24.645 -11.828 1.00 26.95 126 VAL A N 1
ATOM 2257 C CA . VAL B 1 155 ? 44.157 24.854 -10.437 1.00 23.09 126 VAL A CA 1
ATOM 2258 C C . VAL B 1 155 ? 45.019 24.127 -9.383 1.00 24.66 126 VAL A C 1
ATOM 2259 O O . VAL B 1 155 ? 45.448 22.998 -9.605 1.00 34.28 126 VAL A O 1
ATOM 2263 N N . ARG B 1 156 ? 45.263 24.791 -8.253 1.00 30.82 127 ARG A N 1
ATOM 2264 C CA . ARG B 1 156 ? 46.154 24.288 -7.208 1.00 31.02 127 ARG A CA 1
ATOM 2265 C C . ARG B 1 156 ? 45.535 23.164 -6.375 1.00 28.20 127 ARG A C 1
ATOM 2266 O O . ARG B 1 156 ? 46.249 22.314 -5.837 1.00 27.43 127 ARG A O 1
ATOM 2268 N N . SER B 1 157 ? 44.213 23.175 -6.268 1.00 24.97 128 SER A N 1
ATOM 2269 C CA . SER B 1 157 ? 43.496 22.261 -5.377 1.00 20.92 128 SER A CA 1
ATOM 2270 C C . SER B 1 157 ? 41.999 22.425 -5.564 1.00 20.65 128 SER A C 1
ATOM 2271 O O . SER B 1 157 ? 41.539 23.491 -5.990 1.00 21.87 128 SER A O 1
ATOM 2274 N N . LEU B 1 158 ? 41.243 21.378 -5.243 1.00 13.89 129 LEU A N 1
ATOM 2275 C CA . LEU B 1 158 ? 39.796 21.450 -5.216 1.00 13.99 129 LEU A CA 1
ATOM 2276 C C . LEU B 1 158 ? 39.341 21.926 -3.850 1.00 15.86 129 LEU A C 1
ATOM 2277 O O . LEU B 1 158 ? 40.089 21.844 -2.865 1.00 14.57 129 LEU A O 1
ATOM 2282 N N . ASN B 1 159 ? 38.100 22.390 -3.793 1.00 13.61 130 ASN A N 1
ATOM 2283 C CA . ASN B 1 159 ? 37.459 22.684 -2.524 1.00 13.30 130 ASN A CA 1
ATOM 2284 C C . ASN B 1 159 ? 37.419 21.411 -1.689 1.00 13.47 130 ASN A C 1
ATOM 2285 O O . ASN B 1 159 ? 37.197 20.328 -2.235 1.00 13.47 130 ASN A O 1
ATOM 2290 N N . LEU B 1 160 ? 37.629 21.550 -0.384 1.00 14.59 131 LEU A N 1
ATOM 2291 C CA . LEU B 1 160 ? 37.703 20.387 0.514 1.00 13.33 131 LEU A CA 1
ATOM 2292 C C . LEU B 1 160 ? 36.488 19.459 0.430 1.00 11.69 131 LEU A C 1
ATOM 2293 O O . LEU B 1 160 ? 36.654 18.250 0.309 1.00 14.00 131 LEU A O 1
ATOM 2298 N N . ALA B 1 161 ? 35.273 20.000 0.479 1.00 11.75 132 ALA A N 1
ATOM 2299 C CA . ALA B 1 161 ? 34.075 19.164 0.458 1.00 13.01 132 ALA A CA 1
ATOM 2300 C C . ALA B 1 161 ? 33.909 18.465 -0.897 1.00 11.57 132 ALA A C 1
ATOM 2301 O O . ALA B 1 161 ? 33.461 17.317 -0.962 1.00 13.03 132 ALA A O 1
ATOM 2303 N N . VAL B 1 162 ? 34.290 19.153 -1.970 1.00 13.21 133 VAL A N 1
ATOM 2304 C CA . VAL B 1 162 ? 34.264 18.540 -3.296 1.00 11.78 133 VAL A CA 1
ATOM 2305 C C . VAL B 1 162 ? 35.272 17.388 -3.379 1.00 12.44 133 VAL A C 1
ATOM 2306 O O . VAL B 1 162 ? 34.935 16.307 -3.866 1.00 13.75 133 VAL A O 1
ATOM 2310 N N . ALA B 1 163 ? 36.491 17.606 -2.882 1.00 12.66 134 ALA A N 1
ATOM 2311 C CA . ALA B 1 163 ? 37.519 16.567 -2.933 1.00 14.44 134 ALA A CA 1
ATOM 2312 C C . ALA B 1 163 ? 37.051 15.341 -2.149 1.00 12.21 134 ALA A C 1
ATOM 2313 O O . ALA B 1 163 ? 37.213 14.210 -2.611 1.00 13.03 134 ALA A O 1
ATOM 2315 N N . VAL B 1 164 ? 36.437 15.569 -0.995 1.00 11.05 135 VAL A N 1
ATOM 2316 C CA . VAL B 1 164 ? 35.945 14.439 -0.196 1.00 10.81 135 VAL A CA 1
ATOM 2317 C C . VAL B 1 164 ? 34.876 13.670 -0.945 1.00 12.46 135 VAL A C 1
ATOM 2318 O O . VAL B 1 164 ? 34.915 12.450 -1.006 1.00 13.89 135 VAL A O 1
ATOM 2322 N N . GLY B 1 165 ? 33.913 14.387 -1.517 1.00 13.44 136 GLY A N 1
ATOM 2323 C CA . GLY B 1 165 ? 32.886 13.756 -2.323 1.00 13.57 136 GLY A CA 1
ATOM 2324 C C . GLY B 1 165 ? 33.426 12.944 -3.488 1.00 12.86 136 GLY A C 1
ATOM 2325 O O . GLY B 1 165 ? 32.961 11.826 -3.743 1.00 14.09 136 GLY A O 1
ATOM 2326 N N . VAL B 1 166 ? 34.390 13.503 -4.217 1.00 11.86 137 VAL A N 1
ATOM 2327 C CA . VAL B 1 166 ? 34.950 12.818 -5.380 1.00 11.46 137 VAL A CA 1
ATOM 2328 C C . VAL B 1 166 ? 35.659 11.524 -4.968 1.00 12.85 137 VAL A C 1
ATOM 2329 O O . VAL B 1 166 ? 35.486 10.465 -5.590 1.00 13.68 137 VAL A O 1
ATOM 2333 N N . ALA B 1 167 ? 36.440 11.615 -3.903 1.00 13.09 138 ALA A N 1
ATOM 2334 C CA . ALA B 1 167 ? 37.165 10.457 -3.400 1.00 12.71 138 ALA A CA 1
ATOM 2335 C C . ALA B 1 167 ? 36.210 9.409 -2.850 1.00 14.83 138 ALA A C 1
ATOM 2336 O O . ALA B 1 167 ? 36.337 8.217 -3.165 1.00 13.74 138 ALA A O 1
ATOM 2338 N N . ALA B 1 168 ? 35.267 9.848 -2.020 1.00 11.73 139 ALA A N 1
ATOM 2339 C CA . ALA B 1 168 ? 34.335 8.926 -1.388 1.00 13.20 139 ALA A CA 1
ATOM 2340 C C . ALA B 1 168 ? 33.521 8.189 -2.438 1.00 15.38 139 ALA A C 1
ATOM 2341 O O . ALA B 1 168 ? 33.336 6.977 -2.350 1.00 14.50 139 ALA A O 1
ATOM 2343 N N . TYR B 1 169 ? 33.053 8.903 -3.460 1.00 12.29 140 TYR A N 1
ATOM 2344 C CA . TYR B 1 169 ? 32.181 8.228 -4.415 1.00 12.64 140 TYR A CA 1
ATOM 2345 C C . TYR B 1 169 ? 32.946 7.339 -5.400 1.00 12.53 140 TYR A C 1
ATOM 2346 O O . TYR B 1 169 ? 32.384 6.376 -5.901 1.00 15.54 140 TYR A O 1
ATOM 2355 N N . GLU B 1 170 ? 34.216 7.619 -5.664 1.00 13.94 141 GLU A N 1
ATOM 2356 C CA . GLU B 1 170 ? 34.997 6.653 -6.434 1.00 14.94 141 GLU A CA 1
ATOM 2357 C C . GLU B 1 170 ? 35.150 5.356 -5.630 1.00 14.97 141 GLU A C 1
ATOM 2358 O O . GLU B 1 170 ? 35.044 4.255 -6.180 1.00 14.55 141 GLU A O 1
ATOM 2364 N N . ALA B 1 171 ? 35.368 5.475 -4.318 1.00 13.18 142 ALA A N 1
ATOM 2365 C CA . ALA B 1 171 ? 35.445 4.270 -3.487 1.00 14.36 142 ALA A CA 1
ATOM 2366 C C . ALA B 1 171 ? 34.104 3.528 -3.470 1.00 15.75 142 ALA A C 1
ATOM 2367 O O . ALA B 1 171 ? 34.054 2.304 -3.569 1.00 15.87 142 ALA A O 1
ATOM 2369 N N . TYR B 1 172 ? 33.010 4.275 -3.380 1.00 14.06 143 TYR A N 1
ATOM 2370 C CA . TYR B 1 172 ? 31.678 3.683 -3.424 1.00 17.20 143 TYR A CA 1
ATOM 2371 C C . TYR B 1 172 ? 31.440 2.943 -4.747 1.00 18.69 143 TYR A C 1
ATOM 2372 O O . TYR B 1 172 ? 30.923 1.821 -4.764 1.00 17.33 143 TYR A O 1
ATOM 2381 N N . ARG B 1 173 ? 31.810 3.583 -5.852 1.00 15.06 144 ARG A N 1
ATOM 2382 C CA . ARG B 1 173 ? 31.679 2.970 -7.169 1.00 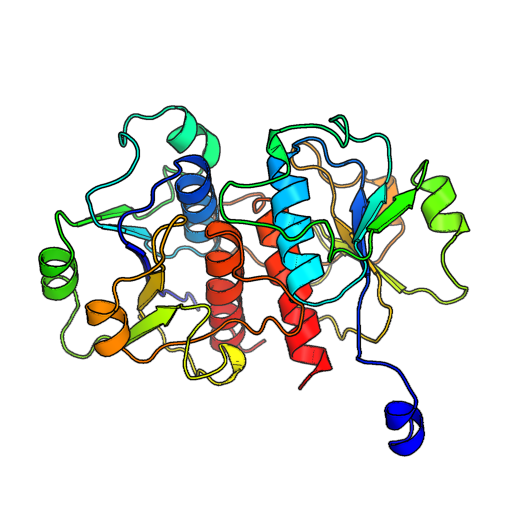15.98 144 ARG A CA 1
ATOM 2383 C C . ARG B 1 173 ? 32.444 1.652 -7.233 1.00 20.34 144 ARG A C 1
ATOM 2384 O O . ARG B 1 173 ? 31.922 0.632 -7.700 1.00 20.12 144 ARG A O 1
ATOM 2392 N N . GLN B 1 174 ? 33.679 1.670 -6.751 1.00 17.32 145 GLN A N 1
ATOM 2393 C CA . GLN B 1 174 ? 34.495 0.453 -6.754 1.00 17.26 145 GLN A CA 1
ATOM 2394 C C . GLN B 1 174 ? 33.882 -0.681 -5.953 1.00 21.94 145 GLN A C 1
ATOM 2395 O O . GLN B 1 174 ? 33.889 -1.833 -6.391 1.00 23.52 145 GLN A O 1
ATOM 2401 N N . LEU B 1 175 ? 33.352 -0.361 -4.781 1.00 18.36 146 LEU A N 1
ATOM 2402 C CA . LEU B 1 175 ? 32.882 -1.391 -3.870 1.00 22.48 146 LEU A CA 1
ATOM 2403 C C . LEU B 1 175 ? 31.499 -1.914 -4.216 1.00 28.13 146 LEU A C 1
ATOM 2404 O O . LEU B 1 175 ? 31.161 -3.039 -3.864 1.00 27.42 146 LEU A O 1
ATOM 2409 N N . THR B 1 176 ? 30.691 -1.105 -4.891 1.00 26.43 147 THR A N 1
ATOM 2410 C CA . THR B 1 176 ? 29.357 -1.557 -5.262 1.00 31.36 147 THR A CA 1
ATOM 2411 C C . THR B 1 176 ? 29.404 -2.278 -6.601 1.00 36.29 147 THR A C 1
ATOM 2412 O O . THR B 1 176 ? 28.376 -2.734 -7.104 1.00 40.77 147 THR A O 1
ATOM 2416 N N . GLY B 1 177 ? 30.596 -2.369 -7.180 1.00 34.56 148 GLY A N 1
ATOM 2417 C CA . GLY B 1 177 ? 30.779 -3.117 -8.410 1.00 40.22 148 GLY A CA 1
ATOM 2418 C C . GLY B 1 177 ? 30.344 -2.413 -9.687 1.00 38.84 148 GLY A C 1
ATOM 2419 O O . GLY B 1 177 ? 30.614 -2.905 -10.783 1.00 46.48 148 GLY A O 1
ATOM 2420 N N . ARG B 1 178 ? 29.669 -1.273 -9.571 1.00 40.33 149 ARG A N 1
ATOM 2421 C CA . ARG B 1 178 ? 29.391 -0.474 -10.763 1.00 41.02 149 ARG A CA 1
ATOM 2422 C C . ARG B 1 178 ? 30.567 0.454 -11.053 1.00 37.55 149 ARG A C 1
ATOM 2423 O O . ARG B 1 178 ? 30.720 0.973 -12.158 1.00 42.12 149 ARG A O 1
#

B-factor: mean 24.4, std 8.88, range [9.96, 55.31]

Nearest PDB structures (foldseek):
  5co4-assembly1_B  TM=1.006E+00  e=1.833E-32  Thermus thermophilus HB27
  5co4-assembly1_A  TM=9.804E-01  e=2.835E-27  Thermus thermophilus HB27
  4kdz-assembly1_A  TM=9.276E-01  e=1.022E-15  Escherichia coli UTI89
  1gz0-assembly4_E  TM=8.193E-01  e=2.676E-09  Escherichia coli
  1ipa-assembly1_A  TM=8.728E-01  e=1.200E-08  Thermus thermophilus

InterPro domains:
  IPR001537 tRNA/rRNA methyltransferase, SpoU type [PF00588] (2-140)
  IPR016914 tRNA (cytidine/uridine-2'-O-)-methyltransferase TrmL [MF_01885] (2-149)
  IPR016914 tRNA (cytidine/uridine-2'-O-)-methyltransferase TrmL [PIRSF029256] (1-147)
  IPR016914 tRNA (cytidine/uridine-2'-O-)-methyltransferase TrmL [PTHR42971] (1-146)
  IPR016914 tRNA (cytidine/uridine-2'-O-)-methyltransferase TrmL [cd18094] (3-146)
  IPR029026 tRNA (guanine-N1-)-methyltransferase, N-terminal [G3DSA:3.40.1280.10] (1-149)
  IPR029028 Alpha/beta knot methyltransferases [SSF75217] (1-146)